Protein AF-E9JBJ6-F1 (afdb_monomer_lite)

Secondary structure (DSSP, 8-state):
--SSHHHHHHHHHHHHHHHHHH---------TTIIIIIGGG--HHHHHHHHSS-HHHHHHHHHHHHHHH--TT--SSPPPPHHHHHHHHHHHHHS-HHHHHHHHSHHHHHHHH-HHHHSGGG--EEPPTTS--BTTEEPPPP-SS---HHHHHHHHHHHHHHHHHHHHHHHHHHHTGGGG----S-GGGHHHHHHHHHHHHHHHHHTT---HHHHHHHPPP-------------S-TTHHHHHHHHHHHHHHHH-

Radius of gyration: 23.84 Å; chains: 1; bounding box: 53×55×77 Å

Sequence (255 aa):
NDESDDNDLENIVLIENINRIRGKRQIPPRITGFVENVIPRYNNQQFRRHFRMKPEIFENLENRLGPLLFNPEALGRPAIPIRTQLLATIWLLSTPDSFRIFRNSDICKRINRNPPAFFPNGEYIIGDKAYPVLTWCIPPFRDNGRLTEEQKRFNKILSQKRQTIERAFALLKGRFRRLKFLDMSRLDLIPFFILAACVLHNICLQSNDDVEDFIGEGREPEEQGNHDREIEDNDEWQEFADGEIKRNYLCLVVS

Structure (mmCIF, N/CA/C/O backbone):
data_AF-E9JBJ6-F1
#
_entry.id   AF-E9JBJ6-F1
#
loop_
_atom_site.group_PDB
_atom_site.id
_atom_site.type_symbol
_atom_site.label_atom_id
_atom_site.label_alt_id
_atom_site.label_comp_id
_atom_site.label_asym_id
_atom_site.label_entity_id
_atom_site.label_seq_id
_atom_site.pdbx_PDB_ins_code
_atom_site.Cartn_x
_atom_site.Cartn_y
_atom_site.Cartn_z
_atom_site.occupancy
_atom_site.B_iso_or_equiv
_atom_site.auth_seq_id
_atom_site.auth_comp_id
_atom_site.auth_asym_id
_atom_site.auth_atom_id
_atom_site.pdbx_PDB_model_num
ATOM 1 N N . ASN A 1 1 ? -4.791 -8.812 -55.758 1.00 46.47 1 ASN A N 1
ATOM 2 C CA . ASN A 1 1 ? -4.310 -7.59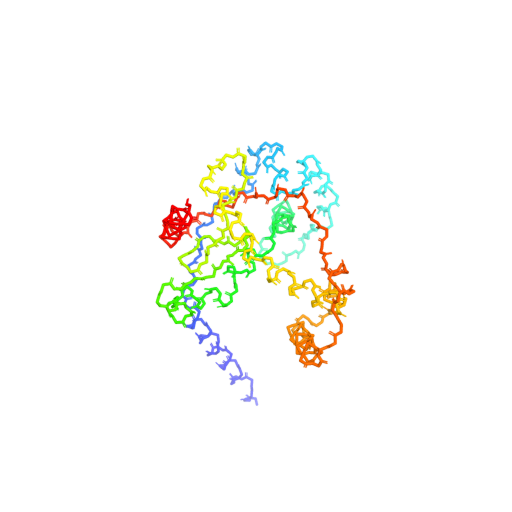3 -55.080 1.00 46.47 1 ASN A CA 1
ATOM 3 C C . ASN A 1 1 ? -5.463 -6.949 -54.320 1.00 46.47 1 ASN A C 1
ATOM 5 O O . ASN A 1 1 ? -5.690 -5.771 -54.515 1.00 46.47 1 ASN A O 1
ATOM 9 N N . ASP A 1 2 ? -6.168 -7.692 -53.459 1.00 49.44 2 ASP A N 1
ATOM 10 C CA . ASP A 1 2 ? -7.352 -7.158 -52.752 1.00 49.44 2 ASP A CA 1
ATOM 11 C C . ASP A 1 2 ? -7.381 -7.507 -51.249 1.00 49.44 2 ASP A C 1
ATOM 13 O O . ASP A 1 2 ? -8.359 -7.225 -50.580 1.00 49.44 2 ASP A O 1
ATOM 17 N N . GLU A 1 3 ? -6.318 -8.096 -50.682 1.00 46.28 3 GLU A N 1
ATOM 18 C CA . GLU A 1 3 ? -6.273 -8.454 -49.246 1.00 46.28 3 GLU A CA 1
ATOM 19 C C . GLU A 1 3 ? -5.455 -7.473 -48.381 1.00 46.28 3 GLU A C 1
ATOM 21 O O . GLU A 1 3 ? -5.415 -7.628 -47.162 1.00 46.28 3 GLU A O 1
ATOM 26 N N . SER A 1 4 ? -4.781 -6.471 -48.969 1.00 51.16 4 SER A N 1
ATOM 27 C CA . SER A 1 4 ? -3.966 -5.526 -48.183 1.00 51.16 4 SER A CA 1
ATOM 28 C C . SER A 1 4 ? -4.724 -4.275 -47.735 1.00 51.16 4 SER A C 1
ATOM 30 O O . SER A 1 4 ? -4.391 -3.736 -46.687 1.00 51.16 4 SER A O 1
ATOM 32 N N . ASP A 1 5 ? -5.748 -3.840 -48.476 1.00 51.47 5 ASP A N 1
ATOM 33 C CA . ASP A 1 5 ? -6.492 -2.606 -48.170 1.00 51.47 5 ASP A CA 1
ATOM 34 C C . ASP A 1 5 ? -7.521 -2.785 -47.036 1.00 51.47 5 ASP A C 1
ATOM 36 O O . ASP A 1 5 ? -7.745 -1.860 -46.253 1.00 51.47 5 ASP A O 1
ATOM 40 N N . ASP A 1 6 ? -8.098 -3.981 -46.875 1.00 53.09 6 ASP A N 1
ATOM 41 C CA . ASP A 1 6 ? -9.081 -4.255 -45.811 1.00 53.09 6 ASP A CA 1
ATOM 42 C C . ASP A 1 6 ? -8.448 -4.250 -44.408 1.00 53.09 6 ASP A C 1
ATOM 44 O O . ASP A 1 6 ? -9.064 -3.820 -43.429 1.00 53.09 6 ASP A O 1
ATOM 48 N N . ASN A 1 7 ? -7.179 -4.655 -44.309 1.00 55.34 7 ASN A N 1
ATOM 49 C CA . ASN A 1 7 ? -6.455 -4.722 -43.041 1.00 55.34 7 ASN A CA 1
ATOM 50 C C . ASN A 1 7 ? -6.087 -3.318 -42.519 1.00 55.34 7 ASN A C 1
ATOM 52 O O . ASN A 1 7 ? -6.074 -3.065 -41.312 1.00 55.34 7 ASN A O 1
ATOM 56 N N . ASP A 1 8 ? -5.835 -2.366 -43.420 1.00 55.66 8 ASP A N 1
ATOM 57 C CA . ASP A 1 8 ? -5.560 -0.975 -43.051 1.00 55.66 8 ASP A CA 1
ATOM 58 C C . ASP A 1 8 ? -6.829 -0.265 -42.560 1.00 55.66 8 ASP A C 1
ATOM 60 O O . ASP A 1 8 ? -6.785 0.513 -41.600 1.00 55.66 8 ASP A O 1
ATOM 64 N N . LEU A 1 9 ? -7.984 -0.593 -43.146 1.00 53.78 9 LEU A N 1
ATOM 65 C CA . LEU A 1 9 ? -9.268 -0.028 -42.745 1.00 53.78 9 LEU A CA 1
ATOM 66 C C . LEU A 1 9 ? -9.724 -0.546 -41.371 1.00 53.78 9 LEU A C 1
ATOM 68 O O . LEU A 1 9 ? -10.164 0.248 -40.532 1.00 53.78 9 LEU A O 1
ATOM 72 N N . GLU A 1 10 ? -9.547 -1.841 -41.088 1.00 57.38 10 GLU A N 1
ATOM 73 C CA . GLU A 1 10 ? -9.806 -2.409 -39.757 1.00 57.38 10 GLU A CA 1
ATOM 74 C C . GLU A 1 10 ? -8.904 -1.792 -38.681 1.00 57.38 10 GLU A C 1
ATOM 76 O O . GLU A 1 10 ? -9.379 -1.457 -37.591 1.00 57.38 10 GLU A O 1
ATOM 81 N N . ASN A 1 11 ? -7.625 -1.557 -38.989 1.00 52.59 11 ASN A N 1
ATOM 82 C CA . ASN A 1 11 ? -6.695 -0.920 -38.057 1.00 52.59 11 ASN A CA 1
ATOM 83 C C . ASN A 1 11 ? -7.064 0.544 -37.765 1.00 52.59 11 ASN A C 1
ATOM 85 O O . ASN A 1 11 ? -6.991 0.978 -36.611 1.00 52.59 11 ASN A O 1
ATOM 89 N N . ILE A 1 12 ? -7.517 1.304 -38.768 1.00 61.50 12 ILE A N 1
ATOM 90 C CA . ILE A 1 12 ? -7.985 2.688 -38.587 1.00 61.50 12 ILE A CA 1
ATOM 91 C C . ILE A 1 12 ? -9.233 2.726 -37.696 1.00 61.50 12 ILE A C 1
ATOM 93 O O . ILE A 1 12 ? -9.290 3.515 -36.746 1.00 61.50 12 ILE A O 1
ATOM 97 N N . VAL A 1 13 ? -10.198 1.835 -37.937 1.00 65.50 13 VAL A N 1
ATOM 98 C CA . VAL A 1 13 ? -11.427 1.733 -37.133 1.00 65.50 13 VAL A CA 1
ATOM 99 C C . VAL A 1 13 ? -11.114 1.297 -35.698 1.00 65.50 13 VAL A C 1
ATOM 101 O O . VAL A 1 13 ? -11.688 1.830 -34.743 1.00 65.50 13 VAL A O 1
ATOM 104 N N . LEU A 1 14 ? -10.157 0.384 -35.507 1.00 58.97 14 LEU A N 1
ATOM 105 C CA . LEU A 1 14 ? -9.693 -0.026 -34.182 1.00 58.97 14 LEU A CA 1
ATOM 106 C C . LEU A 1 14 ? -9.044 1.148 -33.429 1.00 58.97 14 LEU A C 1
ATOM 108 O O . LEU A 1 14 ? -9.333 1.359 -32.250 1.00 58.97 14 LEU A O 1
ATOM 112 N N . ILE A 1 15 ? -8.221 1.957 -34.105 1.00 55.09 15 ILE A N 1
ATOM 113 C CA . ILE A 1 15 ? -7.574 3.145 -33.529 1.00 55.09 15 ILE A CA 1
ATOM 114 C C . ILE A 1 15 ? -8.606 4.224 -33.171 1.00 55.09 15 ILE A C 1
ATOM 116 O O . ILE A 1 15 ? -8.535 4.802 -32.081 1.00 55.09 15 ILE A O 1
ATOM 120 N N . GLU A 1 16 ? -9.596 4.480 -34.030 1.00 58.75 16 GLU A N 1
ATOM 121 C CA . GLU A 1 16 ? -10.689 5.412 -33.727 1.00 58.75 16 GLU A CA 1
ATOM 122 C C . GLU A 1 16 ? -11.538 4.942 -32.541 1.00 58.75 16 GLU A C 1
ATOM 124 O O . GLU A 1 16 ? -11.874 5.747 -31.666 1.00 58.75 16 GLU A O 1
ATOM 129 N N . ASN A 1 17 ? -11.821 3.642 -32.444 1.00 56.91 17 ASN A N 1
ATOM 130 C CA . ASN A 1 17 ? -12.559 3.067 -31.321 1.00 56.91 17 ASN A CA 1
ATOM 131 C C . ASN A 1 17 ? -11.750 3.116 -30.015 1.00 56.91 17 ASN A C 1
ATOM 133 O O . ASN A 1 17 ? -12.290 3.489 -28.971 1.00 56.91 17 ASN A O 1
ATOM 137 N N . ILE A 1 18 ? -10.438 2.858 -30.062 1.00 50.31 18 ILE A N 1
ATOM 138 C CA . ILE A 1 18 ? -9.533 3.025 -28.912 1.00 50.31 18 ILE A CA 1
ATOM 139 C C . ILE A 1 18 ? -9.501 4.491 -28.450 1.00 50.31 18 ILE A C 1
ATOM 141 O O . ILE A 1 18 ? -9.502 4.760 -27.244 1.00 50.31 18 ILE A O 1
ATOM 145 N N . ASN A 1 19 ? -9.514 5.447 -29.382 1.00 46.44 19 ASN A N 1
ATOM 146 C CA . ASN A 1 19 ? -9.520 6.878 -29.071 1.00 46.44 19 ASN A CA 1
ATOM 147 C C . ASN A 1 19 ? -10.877 7.364 -28.531 1.00 46.44 19 ASN A C 1
ATOM 149 O O . ASN A 1 19 ? -10.899 8.193 -27.619 1.00 46.44 19 ASN A O 1
ATOM 153 N N . ARG A 1 20 ? -12.000 6.815 -29.016 1.00 53.28 20 ARG A N 1
ATOM 154 C CA . ARG A 1 20 ? -13.348 7.085 -28.478 1.00 53.28 20 ARG A CA 1
ATOM 155 C C . ARG A 1 20 ? -13.533 6.535 -27.061 1.00 53.28 20 ARG A C 1
ATOM 157 O O . ARG A 1 20 ? -14.093 7.234 -26.222 1.00 53.28 20 ARG A O 1
ATOM 164 N N . ILE A 1 21 ? -13.018 5.338 -26.765 1.00 53.31 21 ILE A N 1
ATOM 165 C CA . ILE A 1 21 ? -13.123 4.705 -25.434 1.00 53.31 21 ILE A CA 1
ATOM 166 C C . ILE A 1 21 ? -12.246 5.416 -24.390 1.00 53.31 21 ILE A C 1
ATOM 168 O O . ILE A 1 21 ? -12.606 5.492 -23.216 1.00 53.31 21 ILE A O 1
ATOM 172 N N . ARG A 1 22 ? -11.085 5.948 -24.793 1.00 45.34 22 ARG A N 1
ATOM 173 C CA . ARG A 1 22 ? -10.127 6.572 -23.864 1.00 45.34 22 ARG A CA 1
ATOM 174 C C . ARG A 1 22 ? -10.497 7.993 -23.430 1.00 45.34 22 ARG A C 1
ATOM 176 O O . ARG A 1 22 ? -9.926 8.465 -22.447 1.00 45.34 22 ARG A O 1
ATOM 183 N N . GLY A 1 23 ? -11.436 8.653 -24.116 1.00 43.88 23 GLY A N 1
ATOM 184 C CA . GLY A 1 23 ? -11.737 10.071 -23.908 1.00 43.88 23 GLY A CA 1
ATOM 185 C C . GLY A 1 23 ? -10.534 10.975 -24.225 1.00 43.88 23 GLY A C 1
ATOM 186 O O . GLY A 1 23 ? -9.396 10.520 -24.366 1.00 43.88 23 GLY A O 1
ATOM 187 N N . LYS A 1 24 ? -10.753 12.291 -24.351 1.00 40.88 24 LYS A N 1
ATOM 188 C CA . LYS A 1 24 ? -9.634 13.242 -24.460 1.00 40.88 24 LYS A CA 1
ATOM 189 C C . LYS A 1 24 ? -8.801 13.140 -23.179 1.00 40.88 24 LYS A C 1
ATOM 191 O O . LYS A 1 24 ? -9.269 13.547 -22.120 1.00 40.88 24 LYS A O 1
ATOM 196 N N . ARG A 1 25 ? -7.578 12.601 -23.273 1.00 37.19 25 ARG A N 1
ATOM 197 C CA . ARG A 1 25 ? -6.582 12.654 -22.191 1.00 37.19 25 ARG A CA 1
ATOM 198 C C . ARG A 1 25 ? -6.427 14.115 -21.768 1.00 37.19 25 ARG A C 1
ATOM 200 O O . ARG A 1 25 ? -5.807 14.890 -22.492 1.00 37.19 25 ARG A O 1
ATOM 207 N N . GLN A 1 26 ? -6.973 14.486 -20.613 1.00 40.06 26 GLN A N 1
ATOM 208 C CA . GLN A 1 26 ? -6.548 15.711 -19.954 1.00 40.06 26 GLN A CA 1
ATOM 209 C C . GLN A 1 26 ? -5.106 15.477 -19.517 1.00 40.06 26 GLN A C 1
ATOM 211 O O . GLN A 1 26 ? -4.817 14.564 -18.746 1.00 40.06 26 GLN A O 1
ATOM 216 N N . ILE A 1 27 ? -4.182 16.213 -20.129 1.00 39.97 27 ILE A N 1
ATOM 217 C CA . ILE A 1 27 ? -2.775 16.175 -19.751 1.00 39.97 27 ILE A CA 1
ATOM 218 C C . ILE A 1 27 ? -2.719 16.891 -18.399 1.00 39.97 27 ILE A C 1
ATOM 220 O O . ILE A 1 27 ? -3.059 18.074 -18.368 1.00 39.97 27 ILE A O 1
ATOM 224 N N . PRO A 1 28 ? -2.336 16.212 -17.301 1.00 38.50 28 PRO A N 1
ATOM 225 C CA . PRO A 1 28 ? -2.172 16.878 -16.015 1.00 38.50 28 PRO A CA 1
ATOM 226 C C . PRO A 1 28 ? -1.227 18.067 -16.206 1.00 38.50 28 PRO A C 1
ATOM 228 O O . PRO A 1 28 ? -0.225 17.904 -16.923 1.00 38.50 28 PRO A O 1
ATOM 231 N N . PRO A 1 29 ? -1.516 19.248 -15.639 1.00 39.75 29 PRO A N 1
ATOM 232 C CA . PRO A 1 29 ? -0.645 20.398 -15.800 1.00 39.75 29 PRO A CA 1
ATOM 233 C C . PRO A 1 29 ? 0.717 20.042 -15.197 1.00 39.75 29 PRO A C 1
ATOM 235 O O . PRO A 1 29 ? 0.890 19.809 -14.004 1.00 39.75 29 PRO A O 1
ATOM 238 N N . ARG A 1 30 ? 1.714 19.902 -16.068 1.00 44.88 30 ARG A N 1
ATOM 239 C CA . ARG A 1 30 ? 3.084 19.622 -15.647 1.00 44.88 30 ARG A CA 1
ATOM 240 C C . ARG A 1 30 ? 3.673 20.921 -15.124 1.00 44.88 30 ARG A C 1
ATOM 242 O O . ARG A 1 30 ? 3.595 21.930 -15.819 1.00 44.88 30 ARG A O 1
ATOM 249 N N . ILE A 1 31 ? 4.329 20.880 -13.966 1.00 54.00 31 ILE A N 1
ATOM 250 C CA . ILE A 1 31 ? 5.225 21.964 -13.551 1.00 54.00 31 ILE A CA 1
ATOM 251 C C . ILE A 1 31 ? 6.309 22.074 -14.626 1.00 54.00 31 ILE A C 1
ATOM 253 O O . ILE A 1 31 ? 7.215 21.241 -14.722 1.00 54.00 31 ILE A O 1
ATOM 257 N N . THR A 1 32 ? 6.174 23.071 -15.495 1.00 54.00 32 THR A N 1
ATOM 258 C CA . THR A 1 32 ? 7.129 23.328 -16.566 1.00 54.00 32 THR A CA 1
ATOM 259 C C . THR A 1 32 ? 8.444 23.774 -15.945 1.00 54.00 32 THR A C 1
ATOM 261 O O . THR A 1 32 ? 8.476 24.727 -15.167 1.00 54.00 32 THR A O 1
ATOM 264 N N . GLY A 1 33 ? 9.531 23.085 -16.280 1.00 66.62 33 GLY A N 1
ATOM 265 C CA . GLY A 1 33 ? 10.851 23.417 -15.761 1.00 66.62 33 GLY A CA 1
ATOM 266 C C . GLY A 1 33 ? 11.148 22.860 -14.362 1.00 66.62 33 GLY A C 1
ATOM 267 O O . GLY A 1 33 ? 11.924 23.464 -13.630 1.00 66.62 33 GLY A O 1
ATOM 268 N N . PHE A 1 34 ? 10.501 21.773 -13.920 1.00 71.56 34 PHE A N 1
ATOM 269 C CA . PHE A 1 34 ? 10.744 21.206 -12.583 1.00 71.56 34 PHE A CA 1
ATOM 270 C C . PHE A 1 34 ? 12.225 20.843 -12.355 1.00 71.56 34 PHE A C 1
ATOM 272 O O . PHE A 1 34 ? 12.790 21.155 -11.306 1.00 71.56 34 PHE A O 1
ATOM 279 N N . VAL A 1 35 ? 12.878 20.232 -13.348 1.00 76.69 35 VAL A N 1
ATOM 280 C CA . VAL A 1 35 ? 14.292 19.836 -13.241 1.00 76.69 35 VAL A CA 1
ATOM 281 C C . VAL A 1 35 ? 15.217 21.047 -13.262 1.00 76.69 35 VAL A C 1
ATOM 283 O O . VAL A 1 35 ? 16.235 21.064 -12.579 1.00 76.69 35 VAL A O 1
ATOM 286 N N . GLU A 1 36 ? 14.840 22.067 -14.016 1.00 78.69 36 GLU A N 1
ATOM 287 C CA . GLU A 1 36 ? 15.643 23.247 -14.299 1.00 78.69 36 GLU A CA 1
ATOM 288 C C . GLU A 1 36 ? 15.490 24.324 -13.214 1.00 78.69 36 GLU A C 1
ATOM 290 O O . GLU A 1 36 ? 16.435 25.053 -12.929 1.00 78.69 36 GLU A O 1
ATOM 295 N N . ASN A 1 37 ? 14.320 24.406 -12.572 1.00 71.88 37 ASN A N 1
ATOM 296 C CA . ASN A 1 37 ? 13.962 25.510 -11.678 1.00 71.88 37 ASN A CA 1
ATOM 297 C C . ASN A 1 37 ? 13.712 25.080 -10.227 1.00 71.88 37 ASN A C 1
ATOM 299 O O . ASN A 1 37 ? 13.906 25.891 -9.320 1.00 71.88 37 ASN A O 1
ATOM 303 N N . VAL A 1 38 ? 13.261 23.842 -9.990 1.00 72.00 38 VAL A N 1
ATOM 304 C CA . VAL A 1 38 ? 12.855 23.373 -8.651 1.00 72.00 38 VAL A CA 1
ATOM 305 C C . VAL A 1 38 ? 13.956 22.541 -8.003 1.00 72.00 38 VAL A C 1
ATOM 307 O O . VAL A 1 38 ? 14.406 22.877 -6.910 1.00 72.00 38 VAL A O 1
ATOM 310 N N . ILE A 1 39 ? 14.447 21.506 -8.690 1.00 79.06 39 ILE A N 1
ATOM 311 C CA . ILE A 1 39 ? 15.492 20.612 -8.158 1.00 79.06 39 ILE A CA 1
ATOM 312 C C . ILE A 1 39 ? 16.772 21.365 -7.744 1.00 79.06 39 ILE A C 1
ATOM 314 O O . ILE A 1 39 ? 17.287 21.068 -6.666 1.00 79.06 39 ILE A O 1
ATOM 318 N N . PRO A 1 40 ? 17.277 22.371 -8.492 1.00 83.62 40 PRO A N 1
ATOM 319 C CA . PRO A 1 40 ? 18.479 23.107 -8.094 1.00 83.62 40 PRO A CA 1
ATOM 320 C C . PRO A 1 40 ? 18.306 23.931 -6.813 1.00 83.62 40 PRO A C 1
ATOM 322 O O . PRO A 1 40 ? 19.292 24.340 -6.208 1.00 83.62 40 PRO A O 1
ATOM 325 N N . ARG A 1 41 ? 17.061 24.185 -6.389 1.00 75.06 41 ARG A N 1
ATOM 326 C CA . ARG A 1 41 ? 16.742 24.905 -5.148 1.00 75.06 41 ARG A CA 1
ATOM 327 C C . ARG A 1 41 ? 16.622 23.978 -3.938 1.00 75.06 41 ARG A C 1
ATOM 329 O O . ARG A 1 41 ? 16.445 24.468 -2.824 1.00 75.06 41 ARG A O 1
ATOM 336 N N . TYR A 1 42 ? 16.697 22.659 -4.128 1.00 76.38 42 TYR A N 1
ATOM 337 C CA . TYR A 1 42 ? 16.675 21.713 -3.020 1.00 76.38 42 TYR A CA 1
ATOM 338 C C . TYR A 1 42 ? 17.945 21.820 -2.185 1.00 76.38 42 TYR A C 1
ATOM 340 O O . TYR A 1 42 ? 19.060 21.772 -2.697 1.00 76.38 42 TYR A O 1
ATOM 348 N N . ASN A 1 43 ? 17.777 21.869 -0.867 1.00 75.06 43 ASN A N 1
ATOM 349 C CA . ASN A 1 43 ? 18.887 21.634 0.044 1.00 75.06 43 ASN A CA 1
ATOM 350 C C . ASN A 1 43 ? 19.272 20.139 0.068 1.00 75.06 43 ASN A C 1
ATOM 352 O O . ASN A 1 43 ? 18.514 19.266 -0.364 1.00 75.06 43 ASN A O 1
ATOM 356 N N . ASN A 1 44 ? 20.440 19.817 0.631 1.00 69.94 44 ASN A N 1
ATOM 357 C CA . ASN A 1 44 ? 20.954 18.441 0.682 1.00 69.94 44 ASN A CA 1
ATOM 358 C C . ASN A 1 44 ? 19.986 17.442 1.335 1.00 69.94 44 ASN A C 1
ATOM 360 O O . ASN A 1 44 ? 19.924 16.280 0.928 1.00 69.94 44 ASN A O 1
ATOM 364 N N . GLN A 1 45 ? 19.214 17.876 2.334 1.00 60.94 45 GLN A N 1
ATOM 365 C CA . GLN A 1 45 ? 18.221 17.030 2.989 1.00 60.94 45 GLN A CA 1
ATOM 366 C C . GLN A 1 45 ? 17.013 16.779 2.079 1.00 60.94 45 GLN A C 1
ATOM 368 O O . GLN A 1 45 ? 16.570 15.637 1.968 1.00 60.94 45 GLN A O 1
ATOM 373 N N . GLN A 1 46 ? 16.506 17.808 1.398 1.00 63.66 46 GLN A N 1
ATOM 374 C CA . GLN A 1 46 ? 15.418 17.710 0.423 1.00 63.66 46 GLN A CA 1
ATOM 375 C C . GLN A 1 46 ? 15.818 16.839 -0.771 1.00 63.66 46 GLN A C 1
ATOM 377 O O . GLN A 1 46 ? 15.067 15.941 -1.149 1.00 63.66 46 GLN A O 1
ATOM 382 N N . PHE A 1 47 ? 17.020 17.024 -1.315 1.00 75.06 47 PHE A N 1
ATOM 383 C CA . PHE A 1 47 ? 17.516 16.208 -2.421 1.00 75.06 47 PHE A CA 1
ATOM 384 C C . PHE A 1 47 ? 17.662 14.740 -2.000 1.00 75.06 47 PHE A C 1
ATOM 386 O O . PHE A 1 47 ? 17.099 13.846 -2.631 1.00 75.06 47 PHE A O 1
ATOM 393 N N . ARG A 1 48 ? 18.308 14.475 -0.856 1.00 72.12 48 ARG A N 1
ATOM 394 C CA . ARG A 1 48 ? 18.443 13.111 -0.320 1.00 72.12 48 ARG A CA 1
ATOM 395 C C . ARG A 1 48 ? 17.094 12.475 -0.003 1.00 72.12 48 ARG A C 1
ATOM 397 O O . ARG A 1 48 ? 16.921 11.272 -0.203 1.00 72.12 48 ARG A O 1
ATOM 404 N N . ARG A 1 49 ? 16.118 13.266 0.449 1.00 60.84 49 ARG A N 1
ATOM 405 C CA . ARG A 1 49 ? 14.753 12.789 0.663 1.00 60.84 49 ARG A CA 1
ATOM 406 C C . ARG A 1 49 ? 14.126 12.274 -0.612 1.00 60.84 49 ARG A C 1
ATOM 408 O O . ARG A 1 49 ? 13.479 11.254 -0.484 1.00 60.84 49 ARG A O 1
ATOM 415 N N . HIS A 1 50 ? 14.345 12.884 -1.778 1.00 61.94 50 HIS A N 1
ATOM 416 C CA . HIS A 1 50 ? 13.725 12.504 -3.058 1.00 61.94 50 HIS A CA 1
ATOM 417 C C . HIS A 1 50 ? 14.538 11.488 -3.875 1.00 61.94 50 HIS A C 1
ATOM 419 O O . HIS A 1 50 ? 13.960 10.574 -4.465 1.00 61.94 50 HIS A O 1
ATOM 425 N N . PHE A 1 51 ? 15.866 11.578 -3.843 1.00 78.31 51 PHE A N 1
ATOM 426 C CA . PHE A 1 51 ? 16.763 10.804 -4.712 1.00 78.31 51 PHE A CA 1
ATOM 427 C C . PHE A 1 51 ? 17.650 9.802 -3.952 1.00 78.31 51 PHE A C 1
ATOM 429 O O . PHE A 1 51 ? 18.477 9.130 -4.554 1.00 78.31 51 PHE A O 1
ATOM 436 N N . ARG A 1 52 ? 17.509 9.716 -2.617 1.00 76.75 52 ARG A N 1
ATOM 437 C CA . ARG A 1 52 ? 18.227 8.794 -1.700 1.00 76.75 52 ARG A CA 1
ATOM 438 C C . ARG A 1 52 ? 19.752 8.916 -1.681 1.00 76.75 52 ARG A C 1
ATOM 440 O O . ARG A 1 52 ? 20.415 8.195 -0.943 1.00 76.75 52 ARG A O 1
ATOM 447 N N . MET A 1 53 ? 20.303 9.898 -2.379 1.00 81.25 53 MET A N 1
ATOM 448 C CA . MET A 1 53 ? 21.726 10.222 -2.408 1.00 81.25 53 MET A CA 1
ATOM 449 C C . MET A 1 53 ? 21.933 11.725 -2.225 1.00 81.25 53 MET A C 1
ATOM 451 O O . MET A 1 53 ? 20.975 12.494 -2.288 1.00 81.25 53 MET A O 1
ATOM 455 N N . LYS A 1 54 ? 23.164 12.156 -1.948 1.00 84.12 54 LYS A N 1
ATOM 456 C CA . LYS A 1 54 ? 23.478 13.590 -1.936 1.00 84.12 54 LYS A CA 1
ATOM 457 C C . LYS A 1 54 ? 23.626 14.112 -3.376 1.00 84.12 54 LYS A C 1
ATOM 459 O O . LYS A 1 54 ? 23.972 13.304 -4.242 1.00 84.12 54 LYS A O 1
ATOM 464 N N . PRO A 1 55 ? 23.423 15.417 -3.636 1.00 82.19 55 PRO A N 1
ATOM 465 C CA . PRO A 1 55 ? 23.622 15.990 -4.965 1.00 82.19 55 PRO A CA 1
ATOM 466 C C . PRO A 1 55 ? 24.987 15.642 -5.562 1.00 82.19 55 PRO A C 1
ATOM 468 O O . PRO A 1 55 ? 25.054 15.239 -6.713 1.00 82.19 55 PRO A O 1
ATOM 471 N N . GLU A 1 56 ? 26.061 15.654 -4.765 1.00 88.31 56 GLU A N 1
ATOM 472 C CA . GLU A 1 56 ? 27.412 15.364 -5.267 1.00 88.31 56 GLU A CA 1
ATOM 473 C C . GLU A 1 56 ? 27.548 13.917 -5.774 1.00 88.31 56 GLU A C 1
ATOM 475 O O . GLU A 1 56 ? 28.286 13.636 -6.715 1.00 88.31 56 GLU A O 1
ATOM 480 N N . ILE A 1 57 ? 26.807 12.981 -5.171 1.00 86.38 57 ILE A N 1
ATOM 481 C CA . ILE A 1 57 ? 26.761 11.585 -5.623 1.00 86.38 57 ILE A CA 1
ATOM 482 C C . ILE A 1 57 ? 25.973 11.467 -6.927 1.00 86.38 57 ILE A C 1
ATOM 484 O O . ILE A 1 57 ? 26.366 10.695 -7.799 1.00 86.38 57 ILE A O 1
ATOM 488 N N . PHE A 1 58 ? 24.899 12.246 -7.073 1.00 89.69 58 PHE A N 1
ATOM 489 C CA . PHE A 1 58 ? 24.148 12.317 -8.320 1.00 89.69 58 PHE A CA 1
ATOM 490 C C . PHE A 1 58 ? 25.009 12.881 -9.461 1.00 89.69 58 PHE A C 1
ATOM 492 O O . PHE A 1 58 ? 25.059 12.263 -10.518 1.00 89.69 58 PHE A O 1
ATOM 499 N N . GLU A 1 59 ? 25.756 13.969 -9.240 1.00 91.00 59 GLU A N 1
ATOM 500 C CA . GLU A 1 59 ? 26.662 14.528 -10.261 1.00 91.00 59 GLU A CA 1
ATOM 501 C C . GLU A 1 59 ? 27.731 13.509 -10.689 1.00 91.00 59 GLU A C 1
ATOM 503 O O . GLU A 1 59 ? 28.004 13.324 -11.874 1.00 91.00 59 GLU A O 1
ATOM 508 N N . ASN A 1 60 ? 28.310 12.779 -9.730 1.00 86.94 60 ASN A N 1
ATOM 509 C CA . ASN A 1 60 ? 29.268 11.712 -10.028 1.00 86.94 60 ASN A CA 1
ATOM 510 C C . ASN A 1 60 ? 28.642 10.575 -10.849 1.00 86.94 60 ASN A C 1
ATOM 512 O O . ASN A 1 60 ? 29.294 10.010 -11.728 1.00 86.94 60 ASN A O 1
ATOM 516 N N . LEU A 1 61 ? 27.388 10.220 -10.561 1.00 83.62 61 LEU A N 1
ATOM 517 C CA . LEU A 1 61 ? 26.642 9.218 -11.314 1.00 83.62 61 LEU A CA 1
ATOM 518 C C . LEU A 1 61 ? 26.350 9.704 -12.740 1.00 83.62 61 LEU A C 1
ATOM 520 O O . LEU A 1 61 ? 26.566 8.954 -13.692 1.00 83.62 61 LEU A O 1
ATOM 524 N N . GLU A 1 62 ? 25.910 10.953 -12.891 1.00 89.12 62 GLU A N 1
ATOM 525 C CA . GLU A 1 62 ? 25.639 11.578 -14.185 1.00 89.12 62 GLU A CA 1
ATOM 526 C C . GLU A 1 62 ? 26.894 11.628 -15.058 1.00 89.12 62 GLU A C 1
ATOM 528 O O . GLU A 1 62 ? 26.845 11.199 -16.208 1.00 89.12 62 GLU A O 1
ATOM 533 N N . ASN A 1 63 ? 28.042 12.020 -14.504 1.00 89.88 63 ASN A N 1
ATOM 534 C CA . ASN A 1 63 ? 29.310 12.044 -15.239 1.00 89.88 63 ASN A CA 1
ATOM 535 C C . ASN A 1 63 ? 29.738 10.658 -15.749 1.00 89.88 63 ASN A C 1
ATOM 537 O O . ASN A 1 63 ? 30.371 10.547 -16.798 1.00 89.88 63 ASN A O 1
ATOM 541 N N . ARG A 1 64 ? 29.392 9.587 -15.023 1.00 85.94 64 ARG A N 1
ATOM 542 C CA . ARG A 1 64 ? 29.728 8.207 -15.413 1.00 85.94 64 ARG A CA 1
ATOM 543 C C . ARG A 1 64 ? 28.752 7.621 -16.427 1.00 85.94 64 ARG A C 1
ATOM 545 O O . ARG A 1 64 ? 29.175 6.876 -17.305 1.00 85.94 64 ARG A O 1
ATOM 552 N N . LEU A 1 65 ? 27.459 7.907 -16.283 1.00 81.62 65 LEU A N 1
ATOM 553 C CA . LEU A 1 65 ? 26.406 7.318 -17.116 1.00 81.62 65 LEU A CA 1
ATOM 554 C C . LEU A 1 65 ? 26.070 8.164 -18.346 1.00 81.62 65 LEU A C 1
ATOM 556 O O . LEU A 1 65 ? 25.626 7.617 -19.350 1.00 81.62 65 LEU A O 1
ATOM 560 N N . GLY A 1 66 ? 26.300 9.474 -18.303 1.00 84.31 66 GLY A N 1
ATOM 561 C CA . GLY A 1 66 ? 25.948 10.390 -19.383 1.00 84.31 66 GLY A CA 1
ATOM 562 C C . GLY A 1 66 ? 26.554 10.031 -20.738 1.00 84.31 66 GLY A C 1
ATOM 563 O O . GLY A 1 66 ? 25.793 9.955 -21.702 1.00 84.31 66 GLY A O 1
ATOM 564 N N . PRO A 1 67 ? 27.856 9.701 -20.833 1.00 87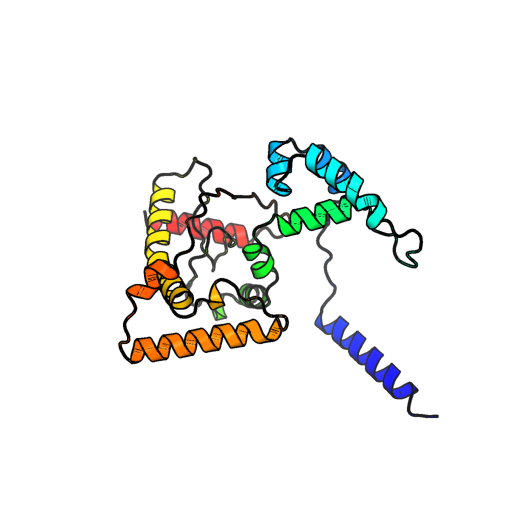.44 67 PRO A N 1
ATOM 565 C CA . PRO A 1 67 ? 28.456 9.263 -22.093 1.00 87.44 67 PRO A CA 1
ATOM 566 C C . PRO A 1 67 ? 27.865 7.959 -22.646 1.00 87.44 67 PRO A C 1
ATOM 568 O O . PRO A 1 67 ? 27.887 7.748 -23.851 1.00 87.44 67 PRO A O 1
ATOM 571 N N . LEU A 1 68 ? 27.334 7.088 -21.779 1.00 81.19 68 LEU A N 1
ATOM 572 C CA . LEU A 1 68 ? 26.745 5.799 -22.168 1.00 81.19 68 LEU A CA 1
ATOM 573 C C . LEU A 1 68 ? 25.292 5.932 -22.633 1.00 81.19 68 LEU A C 1
ATOM 575 O O . LEU A 1 68 ? 24.807 5.109 -23.403 1.00 81.19 68 LEU A O 1
ATOM 579 N N . LEU A 1 69 ? 24.586 6.941 -22.125 1.00 78.31 69 LEU A N 1
ATOM 580 C CA . LEU A 1 69 ? 23.172 7.187 -22.410 1.00 78.31 69 LEU A CA 1
ATOM 581 C C . LEU A 1 69 ? 22.967 8.216 -23.528 1.00 78.31 69 LEU A C 1
ATOM 583 O O . LEU A 1 69 ? 21.858 8.359 -24.046 1.00 78.31 69 LEU A O 1
ATOM 587 N N . PHE A 1 70 ? 24.020 8.945 -23.897 1.00 80.56 70 PHE A N 1
ATOM 588 C CA . PHE A 1 70 ? 23.985 9.888 -25.000 1.00 80.56 70 PHE A CA 1
ATOM 589 C C . PHE A 1 70 ? 23.913 9.142 -26.335 1.00 80.56 70 PHE A C 1
ATOM 591 O O . PHE A 1 70 ? 24.860 8.471 -26.736 1.00 80.56 70 PHE A O 1
ATOM 598 N N . ASN A 1 71 ? 22.787 9.285 -27.035 1.00 74.75 71 ASN A N 1
ATOM 599 C CA . ASN A 1 71 ? 22.606 8.750 -28.379 1.00 74.75 71 ASN A CA 1
ATOM 600 C C . ASN A 1 71 ? 22.458 9.905 -29.390 1.00 74.75 71 ASN A C 1
ATOM 602 O O . ASN A 1 71 ? 21.359 10.454 -29.519 1.00 74.75 71 ASN A O 1
ATOM 606 N N . PRO A 1 72 ? 23.538 10.291 -30.096 1.00 67.25 72 PRO A N 1
ATOM 607 C CA . PRO A 1 72 ? 23.506 11.374 -31.080 1.00 67.25 72 PRO A CA 1
ATOM 608 C C . PRO A 1 72 ? 22.739 11.016 -32.360 1.00 67.25 72 PRO A C 1
ATOM 610 O O . PRO A 1 72 ? 22.349 11.916 -33.096 1.00 67.25 72 PRO A O 1
ATOM 613 N N . GLU A 1 73 ? 22.492 9.729 -32.619 1.00 68.62 73 GLU A N 1
ATOM 614 C CA . GLU A 1 73 ? 21.807 9.240 -33.823 1.00 68.62 73 GLU A CA 1
ATOM 615 C C . GLU A 1 73 ? 20.297 9.035 -33.617 1.00 68.62 73 GLU A C 1
ATOM 617 O O . GLU A 1 73 ? 19.620 8.432 -34.450 1.00 68.62 73 GLU A O 1
ATOM 622 N N . ALA A 1 74 ? 19.739 9.519 -32.503 1.00 64.25 74 ALA A N 1
ATOM 623 C CA . ALA A 1 74 ? 18.318 9.388 -32.208 1.00 64.25 74 ALA A CA 1
ATOM 624 C C . ALA A 1 74 ? 17.457 10.150 -33.239 1.00 64.25 74 ALA A C 1
ATOM 626 O O . ALA A 1 74 ? 17.202 11.347 -33.116 1.00 64.25 74 ALA A O 1
ATOM 627 N N . LEU A 1 75 ? 16.980 9.434 -34.258 1.00 60.03 75 LEU A N 1
ATOM 628 C CA . LEU A 1 75 ? 15.996 9.919 -35.222 1.00 60.03 75 LEU A CA 1
ATOM 629 C C . LEU A 1 75 ? 14.612 9.979 -34.559 1.00 60.03 75 LEU A C 1
ATOM 631 O O . LEU A 1 75 ? 14.083 8.965 -34.103 1.00 60.03 75 LEU A O 1
ATOM 635 N N . GLY A 1 76 ? 14.006 11.169 -34.511 1.00 66.12 76 GLY A N 1
ATOM 636 C CA . GLY A 1 76 ? 12.645 11.365 -34.003 1.00 66.12 76 GLY A CA 1
ATOM 637 C C . GLY A 1 76 ? 12.530 12.479 -32.965 1.00 66.12 76 GLY A C 1
ATOM 638 O O . GLY A 1 76 ? 13.100 13.556 -33.126 1.00 66.12 76 GLY A O 1
ATOM 639 N N . ARG A 1 77 ? 11.724 12.257 -31.915 1.00 54.31 77 ARG A N 1
ATOM 640 C CA . ARG A 1 77 ? 11.526 13.252 -30.846 1.00 54.31 77 ARG A CA 1
ATOM 641 C C . ARG A 1 77 ? 12.868 13.59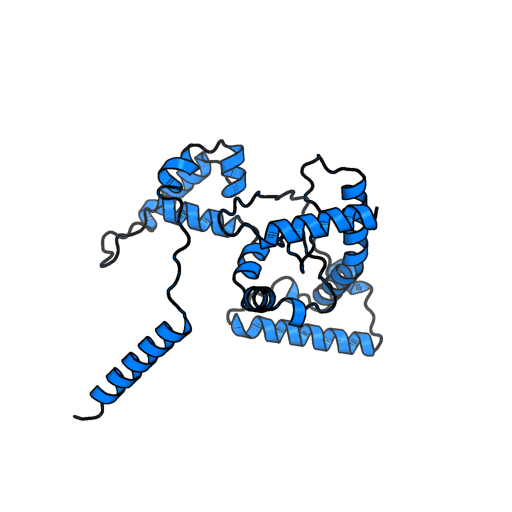1 -30.186 1.00 54.31 77 ARG A C 1
ATOM 643 O O . ARG A 1 77 ? 13.638 12.667 -29.933 1.00 54.31 77 ARG A O 1
ATOM 650 N N . PRO A 1 78 ? 13.117 14.870 -29.846 1.00 63.69 78 PRO A N 1
ATOM 651 C CA . PRO A 1 78 ? 14.352 15.266 -29.183 1.00 63.69 78 PRO A CA 1
ATOM 652 C C . PRO A 1 78 ? 14.545 14.434 -27.915 1.00 63.69 78 PRO A C 1
ATOM 654 O O . PRO A 1 78 ? 13.621 14.299 -27.104 1.00 63.69 78 PRO A O 1
ATOM 657 N N . ALA A 1 79 ? 15.732 13.846 -27.775 1.00 68.00 79 ALA A N 1
ATOM 658 C CA . ALA A 1 79 ? 16.071 13.038 -26.618 1.00 68.00 79 ALA A CA 1
ATOM 659 C C . ALA A 1 79 ? 15.943 13.890 -25.347 1.00 68.00 79 ALA A C 1
ATOM 661 O O . ALA A 1 79 ? 16.444 15.013 -25.274 1.00 68.00 79 ALA A O 1
ATOM 662 N N . ILE A 1 80 ? 15.244 13.356 -24.342 1.00 79.00 80 ILE A N 1
ATOM 663 C CA . ILE A 1 80 ? 15.119 13.999 -23.030 1.00 79.00 80 ILE A CA 1
ATOM 664 C C . ILE A 1 80 ? 16.539 14.208 -22.472 1.00 79.00 80 ILE A C 1
ATOM 666 O O . ILE A 1 80 ? 17.338 13.275 -22.566 1.00 79.00 80 ILE A O 1
ATOM 670 N N . PRO A 1 81 ? 16.876 15.366 -21.872 1.00 85.50 81 PRO A N 1
ATOM 671 C CA . PRO A 1 81 ? 18.199 15.575 -21.287 1.00 85.50 81 PRO A CA 1
ATOM 672 C C . PRO A 1 81 ? 18.581 14.445 -20.323 1.00 85.50 81 PRO A C 1
ATOM 674 O O . PRO A 1 81 ? 17.751 14.019 -19.517 1.00 85.50 81 PRO A O 1
ATOM 677 N N . ILE A 1 82 ? 19.829 13.968 -20.388 1.00 84.94 82 ILE A N 1
ATOM 678 C CA . ILE A 1 82 ? 20.330 12.852 -19.562 1.00 84.94 82 ILE A CA 1
ATOM 679 C C . ILE A 1 82 ? 20.041 13.087 -18.080 1.00 84.94 82 ILE A C 1
ATOM 681 O O . ILE A 1 82 ? 19.508 12.201 -17.412 1.00 84.94 82 ILE A O 1
ATOM 685 N N . ARG A 1 83 ? 20.298 14.305 -17.592 1.00 88.12 83 ARG A N 1
ATOM 686 C CA . ARG A 1 83 ? 19.978 14.719 -16.227 1.00 88.12 83 ARG A CA 1
ATOM 687 C C . ARG A 1 83 ? 18.535 14.413 -15.846 1.00 88.12 83 ARG A C 1
ATOM 689 O O . ARG A 1 83 ? 18.273 13.811 -14.809 1.00 88.12 83 ARG A O 1
ATOM 696 N N . THR A 1 84 ? 17.596 14.784 -16.711 1.00 84.56 84 THR A N 1
ATOM 697 C CA . THR A 1 84 ? 16.161 14.553 -16.522 1.00 84.56 84 THR A CA 1
ATOM 698 C C . THR A 1 84 ? 15.826 13.064 -16.551 1.00 84.56 84 THR A C 1
ATOM 700 O O . THR A 1 84 ? 15.029 12.616 -15.729 1.00 84.56 84 THR A O 1
ATOM 703 N N . GLN A 1 85 ? 16.453 12.278 -17.433 1.00 81.75 85 GLN A N 1
ATOM 704 C CA . GLN A 1 85 ? 16.268 10.821 -17.466 1.00 81.75 85 GLN A CA 1
ATOM 705 C C . GLN A 1 85 ? 16.742 10.160 -16.164 1.00 81.75 85 GLN A C 1
ATOM 707 O O . GLN A 1 85 ? 16.017 9.358 -15.571 1.00 81.75 85 GLN A O 1
ATOM 712 N N . LEU A 1 86 ? 17.936 10.526 -15.691 1.00 83.19 86 LEU A N 1
ATOM 713 C CA . LEU A 1 86 ? 18.525 9.994 -14.465 1.00 83.19 86 LEU A CA 1
ATOM 714 C C . LEU A 1 86 ? 17.728 10.420 -13.231 1.00 83.19 86 LEU A C 1
ATOM 716 O O . LEU A 1 86 ? 17.381 9.568 -12.417 1.00 83.19 86 LEU A O 1
ATOM 720 N N . LEU A 1 87 ? 17.369 11.701 -13.105 1.00 82.75 87 LEU A N 1
ATOM 721 C CA . LEU A 1 87 ? 16.555 12.193 -11.988 1.00 82.75 87 LEU A CA 1
ATOM 722 C C . LEU A 1 87 ? 15.181 11.525 -11.963 1.00 82.75 87 LEU A C 1
ATOM 724 O O . LEU A 1 87 ? 14.744 11.105 -10.895 1.00 82.75 87 LEU A O 1
ATOM 728 N N . ALA A 1 88 ? 14.520 11.367 -13.113 1.00 73.81 88 ALA A N 1
ATOM 729 C CA . ALA A 1 88 ? 13.231 10.684 -13.188 1.00 73.81 88 ALA A CA 1
ATOM 730 C C . ALA A 1 88 ? 13.342 9.203 -12.792 1.00 73.81 88 ALA A C 1
ATOM 732 O O . ALA A 1 88 ? 12.521 8.713 -12.017 1.00 73.81 88 ALA A O 1
ATOM 733 N N . THR A 1 89 ? 14.377 8.510 -13.273 1.00 75.69 89 THR A N 1
ATOM 734 C CA . THR A 1 89 ? 14.626 7.094 -12.964 1.00 75.69 89 THR A CA 1
ATOM 735 C C . THR A 1 89 ? 14.943 6.899 -11.487 1.00 75.69 89 THR A C 1
ATOM 737 O O . THR A 1 89 ? 14.339 6.064 -10.823 1.00 75.69 89 THR A O 1
ATOM 740 N N . ILE A 1 90 ? 15.851 7.699 -10.932 1.00 76.00 90 ILE A N 1
ATOM 741 C CA . ILE A 1 90 ? 16.230 7.612 -9.521 1.00 76.00 90 ILE A CA 1
ATOM 742 C C . ILE A 1 90 ? 15.047 7.980 -8.639 1.00 76.00 90 ILE A C 1
ATOM 744 O O . ILE A 1 90 ? 14.816 7.311 -7.639 1.00 76.00 90 ILE A O 1
ATOM 748 N N . TRP A 1 91 ? 14.282 9.012 -8.993 1.00 72.31 91 TRP A N 1
ATOM 749 C CA . TRP A 1 91 ? 13.092 9.388 -8.241 1.00 72.31 91 TRP A CA 1
ATOM 750 C C . TRP A 1 91 ? 12.055 8.267 -8.223 1.00 72.31 91 TRP A C 1
ATOM 752 O O . TRP A 1 91 ? 11.550 7.963 -7.144 1.00 72.31 91 TRP A O 1
ATOM 762 N N . LEU A 1 92 ? 11.824 7.613 -9.369 1.00 64.88 92 LEU A N 1
ATOM 763 C CA . LEU A 1 92 ? 10.978 6.424 -9.479 1.00 64.88 92 LEU A CA 1
ATOM 764 C C . LEU A 1 92 ? 11.470 5.312 -8.544 1.00 64.88 92 LEU A C 1
ATOM 766 O O . LEU A 1 92 ? 10.719 4.882 -7.678 1.00 64.88 92 LEU A O 1
ATOM 770 N N . LEU A 1 93 ? 12.749 4.933 -8.645 1.00 62.50 93 LEU A N 1
ATOM 771 C CA . LEU A 1 93 ? 13.371 3.895 -7.807 1.00 62.50 93 LEU A CA 1
ATOM 772 C C . LEU A 1 93 ? 13.383 4.235 -6.311 1.00 62.50 93 LEU A C 1
ATOM 774 O O . LEU A 1 93 ? 13.565 3.375 -5.456 1.00 62.50 93 LEU A O 1
ATOM 778 N N . SER A 1 94 ? 13.261 5.516 -5.990 1.00 67.44 94 SER A N 1
ATOM 779 C CA . SER A 1 94 ? 13.397 6.023 -4.637 1.00 67.44 94 SER A CA 1
ATOM 780 C C . SER A 1 94 ? 12.056 6.217 -3.918 1.00 67.44 94 SER A C 1
ATOM 782 O O . SER A 1 94 ? 12.035 6.344 -2.683 1.00 67.44 94 SER A O 1
ATOM 784 N N . THR A 1 95 ? 10.950 6.323 -4.664 1.00 56.97 95 THR A N 1
ATOM 785 C CA . THR A 1 95 ? 9.596 6.441 -4.110 1.00 56.97 95 THR A CA 1
ATOM 786 C C . THR A 1 95 ? 9.052 5.070 -3.717 1.00 56.97 95 THR A C 1
ATOM 788 O O . THR A 1 95 ? 9.151 4.157 -4.523 1.00 56.97 95 THR A O 1
ATOM 791 N N . PRO A 1 96 ? 8.442 4.910 -2.525 1.00 54.69 96 PRO A N 1
ATOM 792 C CA . PRO A 1 96 ? 7.779 3.659 -2.168 1.00 54.69 96 PRO A CA 1
ATOM 793 C C . PRO A 1 96 ? 6.669 3.353 -3.181 1.00 54.69 96 PRO A C 1
ATOM 795 O O . PRO A 1 96 ? 5.694 4.102 -3.298 1.00 54.69 96 PRO A O 1
ATOM 798 N N . ASP A 1 97 ? 6.844 2.271 -3.933 1.00 56.19 97 ASP A N 1
ATOM 799 C CA . ASP A 1 97 ? 6.055 1.945 -5.122 1.00 56.19 97 ASP A CA 1
ATOM 800 C C . ASP A 1 97 ? 4.559 1.712 -4.839 1.00 56.19 97 ASP A C 1
ATOM 802 O O . ASP A 1 97 ? 3.720 1.928 -5.715 1.00 56.19 97 ASP A O 1
ATOM 806 N N . SER A 1 98 ? 4.181 1.360 -3.606 1.00 58.25 98 SER A N 1
ATOM 807 C CA . SER A 1 98 ? 2.806 0.979 -3.251 1.00 58.25 98 SER A CA 1
ATOM 808 C C . SER A 1 98 ? 1.764 2.065 -3.547 1.00 58.25 98 SER A C 1
ATOM 810 O O . SER A 1 98 ? 0.689 1.753 -4.055 1.00 58.25 98 SER A O 1
ATOM 812 N N . PHE A 1 99 ? 2.079 3.345 -3.306 1.00 62.00 99 PHE A N 1
ATOM 813 C CA . PHE A 1 99 ? 1.143 4.451 -3.561 1.00 62.00 99 PHE A CA 1
ATOM 814 C C . PHE A 1 99 ? 0.884 4.654 -5.056 1.00 62.00 99 PHE A C 1
ATOM 816 O O . PHE A 1 99 ? -0.262 4.745 -5.500 1.00 62.00 99 PHE A O 1
ATOM 823 N N . ARG A 1 100 ? 1.962 4.725 -5.849 1.00 64.81 100 ARG A N 1
ATOM 824 C CA . ARG A 1 100 ? 1.878 4.961 -7.297 1.00 64.81 100 ARG A CA 1
ATOM 825 C C . ARG A 1 100 ? 1.258 3.768 -8.003 1.00 64.81 100 ARG A C 1
ATOM 827 O O . ARG A 1 100 ? 0.436 3.970 -8.896 1.00 64.81 100 ARG A O 1
ATOM 834 N N . ILE A 1 101 ? 1.611 2.549 -7.598 1.00 69.44 101 ILE A N 1
ATOM 835 C CA . ILE A 1 101 ? 0.994 1.327 -8.119 1.00 69.44 101 ILE A CA 1
ATOM 836 C C . ILE A 1 101 ? -0.505 1.347 -7.820 1.00 69.44 101 ILE A C 1
ATOM 838 O O . ILE A 1 101 ? -1.308 1.173 -8.735 1.00 69.44 101 ILE A O 1
ATOM 842 N N . PHE A 1 102 ? -0.899 1.637 -6.576 1.00 74.56 102 PHE A N 1
ATOM 843 C CA . PHE A 1 102 ? -2.307 1.680 -6.201 1.00 74.56 102 PHE A CA 1
ATOM 844 C C . PHE A 1 102 ? -3.085 2.764 -6.954 1.00 74.56 102 PHE A C 1
ATOM 846 O O . PHE A 1 102 ? -4.099 2.451 -7.572 1.00 74.56 102 PHE A O 1
ATOM 853 N N . ARG A 1 103 ? -2.600 4.012 -6.991 1.00 73.50 103 ARG A N 1
ATOM 854 C CA . ARG A 1 103 ? -3.264 5.127 -7.698 1.00 73.50 103 ARG A CA 1
ATOM 855 C C . ARG A 1 103 ? -3.456 4.843 -9.190 1.00 73.50 103 ARG A C 1
ATOM 857 O O . ARG A 1 103 ? -4.477 5.206 -9.764 1.00 73.50 103 ARG A O 1
ATOM 864 N N . ASN A 1 104 ? -2.493 4.172 -9.818 1.00 72.88 104 ASN A N 1
ATOM 865 C CA . ASN A 1 104 ? -2.568 3.840 -11.241 1.00 72.88 104 ASN A CA 1
ATOM 866 C C . ASN A 1 104 ? -3.345 2.549 -11.535 1.00 72.88 104 ASN A C 1
ATOM 868 O O . ASN A 1 104 ? -3.675 2.302 -12.701 1.00 72.88 104 ASN A O 1
ATOM 872 N N . SER A 1 105 ? -3.654 1.753 -10.508 1.00 79.44 105 SER A N 1
ATOM 873 C CA . SER A 1 105 ? -4.369 0.487 -10.645 1.00 79.44 105 SER A CA 1
ATOM 874 C C . SER A 1 105 ? -5.811 0.680 -11.117 1.00 79.44 105 SER A C 1
ATOM 876 O O . SER A 1 105 ? -6.484 1.665 -10.798 1.00 79.44 105 SER A O 1
ATOM 878 N N . ASP A 1 106 ? -6.320 -0.307 -11.851 1.00 83.94 106 ASP A N 1
ATOM 879 C CA . ASP A 1 106 ? -7.711 -0.291 -12.305 1.00 83.94 106 ASP A CA 1
ATOM 880 C C . ASP A 1 106 ? -8.699 -0.441 -11.148 1.00 83.94 106 ASP A C 1
ATOM 882 O O . ASP A 1 106 ? -9.807 0.085 -11.224 1.00 83.94 106 ASP A O 1
ATOM 886 N N . ILE A 1 107 ? -8.299 -1.097 -10.052 1.00 83.19 107 ILE A N 1
ATOM 887 C CA . ILE A 1 107 ? -9.141 -1.213 -8.860 1.00 83.19 107 ILE A CA 1
ATOM 888 C C . ILE A 1 107 ? -9.369 0.153 -8.205 1.00 83.19 107 ILE A C 1
ATOM 890 O O . ILE A 1 107 ? -10.516 0.490 -7.929 1.00 83.19 107 ILE A O 1
ATOM 894 N N . CYS A 1 108 ? -8.333 0.986 -8.062 1.00 83.00 108 CYS A N 1
ATOM 895 C CA . CYS A 1 108 ? -8.475 2.336 -7.509 1.00 83.00 108 CYS A CA 1
ATOM 896 C C . CYS A 1 108 ? -9.386 3.207 -8.386 1.00 83.00 108 CYS A C 1
ATOM 898 O O . CYS A 1 108 ? -10.338 3.810 -7.896 1.00 83.00 108 CYS A O 1
ATOM 900 N N . LYS A 1 109 ? -9.193 3.172 -9.713 1.00 84.50 109 LYS A N 1
ATOM 901 C CA . LYS A 1 109 ? -10.071 3.882 -10.661 1.00 84.50 109 LYS A CA 1
ATOM 902 C C . LYS A 1 109 ? -11.525 3.410 -10.583 1.00 84.50 109 LYS A C 1
ATOM 904 O O . LYS A 1 109 ? -12.436 4.222 -10.712 1.00 84.50 109 LYS A O 1
ATOM 909 N N . ARG A 1 110 ? -11.762 2.103 -10.423 1.00 86.56 110 ARG A N 1
ATOM 910 C CA . ARG A 1 110 ? -13.114 1.531 -10.308 1.00 86.56 110 ARG A CA 1
ATOM 911 C C . ARG A 1 110 ? -13.790 1.931 -9.004 1.00 86.56 110 ARG A C 1
ATOM 913 O O . ARG A 1 110 ? -14.962 2.289 -9.048 1.00 86.56 110 ARG A O 1
ATOM 920 N N . ILE A 1 111 ? -13.059 1.892 -7.892 1.00 87.62 111 ILE A N 1
ATOM 921 C CA . ILE A 1 111 ? -13.575 2.313 -6.592 1.00 87.62 111 ILE A CA 1
ATOM 922 C C . ILE A 1 111 ? -13.914 3.804 -6.634 1.00 87.62 111 ILE A C 1
ATOM 924 O O . ILE A 1 111 ? -15.051 4.139 -6.348 1.00 87.62 111 ILE A O 1
ATOM 928 N N . ASN A 1 112 ? -13.018 4.679 -7.101 1.00 83.06 112 ASN A N 1
ATOM 929 C CA . ASN A 1 112 ? -13.288 6.127 -7.159 1.00 83.06 112 ASN A CA 1
ATOM 930 C C . ASN A 1 112 ? -14.490 6.498 -8.039 1.00 83.06 112 ASN A C 1
ATOM 932 O O . ASN A 1 112 ? -15.172 7.482 -7.780 1.00 83.06 112 ASN A O 1
ATOM 936 N N . ARG A 1 113 ? -14.794 5.708 -9.076 1.00 86.12 113 ARG A N 1
ATOM 937 C CA . ARG A 1 113 ? -15.986 5.940 -9.910 1.00 86.12 113 ARG A CA 1
ATOM 938 C C . ARG A 1 113 ? -17.294 5.626 -9.190 1.00 86.12 113 ARG A C 1
ATOM 940 O O . ARG A 1 113 ? -18.312 6.222 -9.524 1.00 86.12 113 ARG A O 1
ATOM 947 N N . ASN A 1 114 ? -17.294 4.655 -8.279 1.00 86.19 114 ASN A N 1
ATOM 948 C CA . ASN A 1 114 ? -18.484 4.263 -7.530 1.00 86.19 114 ASN A CA 1
ATOM 949 C C . ASN A 1 114 ? -18.104 3.645 -6.172 1.00 86.19 114 ASN A C 1
ATOM 951 O O . ASN A 1 114 ? -18.224 2.425 -6.006 1.00 86.19 114 ASN A O 1
ATOM 955 N N . PRO A 1 115 ? -17.656 4.457 -5.193 1.00 84.62 115 PRO A N 1
ATOM 956 C CA . PRO A 1 115 ? -17.257 3.934 -3.891 1.00 84.62 115 PRO A CA 1
ATOM 957 C C . PRO A 1 115 ? -18.370 3.139 -3.190 1.00 84.62 115 PRO A C 1
ATOM 959 O O . PRO A 1 115 ? -18.067 2.051 -2.698 1.00 84.62 115 PRO A O 1
ATOM 962 N N . PRO A 1 116 ? -19.655 3.565 -3.211 1.00 87.75 116 PRO A N 1
ATOM 963 C CA . PRO A 1 116 ? -20.741 2.820 -2.570 1.00 87.75 116 PRO A CA 1
ATOM 964 C C . PRO A 1 116 ? -20.958 1.394 -3.093 1.00 87.75 116 PRO A C 1
ATOM 966 O O . PRO A 1 116 ? -21.510 0.571 -2.369 1.00 87.75 116 PRO A O 1
ATOM 969 N N . ALA A 1 117 ? -20.531 1.072 -4.321 1.00 90.88 117 ALA A N 1
ATOM 970 C CA . ALA A 1 117 ? -20.619 -0.296 -4.842 1.00 90.88 117 ALA A CA 1
ATOM 971 C C . ALA A 1 117 ? -19.593 -1.255 -4.220 1.00 90.88 117 ALA A C 1
ATOM 973 O O . ALA A 1 117 ? -19.802 -2.466 -4.246 1.00 90.88 117 ALA A O 1
ATOM 974 N N . PHE A 1 118 ? -18.488 -0.729 -3.688 1.00 90.19 118 PHE A N 1
ATOM 975 C CA . PHE A 1 118 ? -17.446 -1.511 -3.016 1.00 90.19 118 PHE A CA 1
ATOM 976 C C . PHE A 1 118 ? -17.524 -1.384 -1.495 1.00 90.19 118 PHE A C 1
ATOM 978 O O . PHE A 1 118 ? -17.201 -2.332 -0.787 1.00 90.19 118 PHE A O 1
ATOM 985 N N . PHE A 1 119 ? -17.955 -0.218 -1.016 1.00 91.12 119 PHE A N 1
ATOM 986 C CA . PHE A 1 119 ? -18.037 0.145 0.392 1.00 91.12 119 PHE A CA 1
ATOM 987 C C . PHE A 1 119 ? -19.417 0.749 0.690 1.00 91.12 119 PHE A C 1
ATOM 989 O O . PHE A 1 119 ? -19.559 1.972 0.817 1.00 91.12 119 PHE A O 1
ATOM 996 N N . PRO A 1 120 ? -20.469 -0.088 0.728 1.00 88.44 120 PRO A N 1
ATOM 997 C CA . PRO A 1 120 ? -21.821 0.365 1.025 1.00 88.44 120 PRO A CA 1
ATOM 998 C C . PRO A 1 120 ? -21.931 0.883 2.466 1.00 88.44 120 PRO A C 1
ATOM 1000 O O . PRO A 1 120 ? -21.099 0.599 3.320 1.00 88.44 120 PRO A O 1
ATOM 1003 N N . ASN A 1 121 ? -22.981 1.653 2.762 1.00 87.88 121 ASN A N 1
ATOM 1004 C CA . ASN A 1 121 ? -23.328 2.072 4.132 1.00 87.88 121 ASN A CA 1
ATOM 1005 C C . ASN A 1 121 ? -22.222 2.828 4.898 1.00 87.88 121 ASN A C 1
ATOM 1007 O O . ASN A 1 121 ? -22.177 2.803 6.126 1.00 87.88 121 ASN A O 1
ATOM 1011 N N . GLY A 1 122 ? -21.329 3.518 4.184 1.00 81.50 122 GLY A N 1
ATOM 1012 C CA . GLY A 1 122 ? -20.237 4.273 4.800 1.00 81.50 122 GLY A CA 1
ATOM 1013 C C . GLY A 1 122 ? -19.060 3.414 5.270 1.00 81.50 122 GLY A C 1
ATOM 1014 O O . GLY A 1 122 ? -18.177 3.944 5.956 1.00 81.50 122 GLY A O 1
ATOM 1015 N N . GLU A 1 123 ? -19.018 2.135 4.879 1.00 88.62 123 GLU A N 1
ATOM 1016 C CA . GLU A 1 123 ? -17.873 1.245 5.073 1.00 88.62 123 GLU A CA 1
ATOM 1017 C C . GLU A 1 123 ? -16.583 1.838 4.486 1.00 88.62 123 GLU A C 1
ATOM 1019 O O . GLU A 1 123 ? -16.579 2.774 3.681 1.00 88.62 123 GLU A O 1
ATOM 1024 N N . TYR A 1 124 ? -15.451 1.335 4.962 1.00 90.00 124 TYR A N 1
ATOM 1025 C CA . TYR A 1 124 ? -14.130 1.752 4.518 1.00 90.00 124 TYR A CA 1
ATOM 1026 C C . TYR A 1 124 ? -13.097 0.703 4.916 1.00 90.00 124 TYR A C 1
ATOM 1028 O O . TYR A 1 124 ? -13.299 -0.075 5.849 1.00 90.00 124 TYR A O 1
ATOM 1036 N N . ILE A 1 125 ? -11.959 0.720 4.232 1.00 89.56 125 ILE A N 1
ATOM 1037 C CA . ILE A 1 125 ? -10.801 -0.096 4.592 1.00 89.56 125 ILE A CA 1
ATOM 1038 C C . ILE A 1 125 ? -9.811 0.701 5.431 1.00 89.56 125 ILE A C 1
ATOM 1040 O O . ILE A 1 125 ? -9.662 1.915 5.280 1.00 89.56 125 ILE A O 1
ATOM 1044 N N . ILE A 1 126 ? -9.088 -0.010 6.293 1.00 88.19 126 ILE A N 1
ATOM 1045 C CA . ILE A 1 126 ? -7.921 0.529 6.987 1.00 88.19 126 ILE A CA 1
ATOM 1046 C C . ILE A 1 126 ? -6.712 0.354 6.066 1.00 88.19 126 ILE A C 1
ATOM 1048 O O . ILE A 1 126 ? -6.361 -0.769 5.702 1.00 88.19 126 ILE A O 1
ATOM 1052 N N . GLY A 1 127 ? -6.103 1.470 5.674 1.00 85.75 127 GLY A N 1
ATOM 1053 C CA . GLY A 1 127 ? -4.942 1.499 4.787 1.00 85.75 127 GLY A CA 1
ATOM 1054 C C . GLY A 1 127 ? -3.610 1.411 5.533 1.00 85.75 127 GLY A C 1
ATOM 1055 O O . GLY A 1 127 ? -3.522 1.643 6.742 1.00 85.75 127 GLY A O 1
ATOM 1056 N N . ASP A 1 128 ? -2.541 1.122 4.792 1.00 80.81 128 ASP A N 1
ATOM 1057 C CA . ASP A 1 128 ? -1.175 1.360 5.270 1.00 80.81 128 ASP A CA 1
ATOM 1058 C C . ASP A 1 128 ? -0.786 2.845 5.157 1.00 80.81 128 ASP A C 1
ATOM 1060 O O . ASP A 1 128 ? -1.381 3.579 4.377 1.00 80.81 128 ASP A O 1
ATOM 1064 N N . LYS A 1 129 ? 0.251 3.291 5.875 1.00 77.88 129 LYS A N 1
ATOM 1065 C CA . LYS A 1 129 ? 0.849 4.639 5.800 1.00 77.88 129 LYS A CA 1
ATOM 1066 C C . LYS A 1 129 ? 1.177 5.077 4.367 1.00 77.88 129 LYS A C 1
ATOM 1068 O O . LYS A 1 129 ? 1.214 6.273 4.072 1.00 77.88 129 LYS A O 1
ATOM 1073 N N . ALA A 1 130 ? 1.428 4.105 3.489 1.00 74.44 130 ALA A N 1
ATOM 1074 C CA . ALA A 1 130 ? 1.709 4.311 2.075 1.00 74.44 130 ALA A CA 1
ATOM 1075 C C . ALA A 1 130 ? 0.459 4.596 1.217 1.00 74.44 130 ALA A C 1
ATOM 1077 O O . ALA A 1 130 ? 0.614 4.995 0.069 1.00 74.44 130 ALA A O 1
ATOM 1078 N N . TYR A 1 131 ? -0.759 4.392 1.726 1.00 79.31 131 TYR A N 1
ATOM 1079 C CA . TYR A 1 131 ? -1.999 4.646 0.988 1.00 79.31 131 TYR A CA 1
ATOM 1080 C C . TYR A 1 131 ? -2.478 6.099 1.154 1.00 79.31 131 TYR A C 1
ATOM 1082 O O . TYR A 1 131 ? -2.177 6.734 2.168 1.00 79.31 131 TYR A O 1
ATOM 1090 N N . PRO A 1 132 ? -3.214 6.645 0.164 1.00 79.94 132 PRO A N 1
ATOM 1091 C CA . PRO A 1 132 ? -3.881 7.939 0.301 1.00 79.94 132 PRO A CA 1
ATOM 1092 C C . PRO A 1 132 ? -4.943 7.918 1.404 1.00 79.94 132 PRO A C 1
ATOM 1094 O O . PRO A 1 132 ? -5.545 6.881 1.676 1.00 79.94 132 PRO A O 1
ATOM 1097 N N . VAL A 1 133 ? -5.227 9.090 1.971 1.00 84.56 133 VAL A N 1
ATOM 1098 C CA . VAL A 1 133 ? -6.401 9.296 2.826 1.00 84.56 133 VAL A CA 1
ATOM 1099 C C . VAL A 1 133 ? -7.601 9.579 1.926 1.00 84.56 133 VAL A C 1
ATOM 1101 O O . VAL A 1 133 ? -7.647 10.616 1.273 1.00 84.56 133 VAL A O 1
ATOM 1104 N N . LEU A 1 134 ? -8.554 8.651 1.878 1.00 86.25 134 LEU A N 1
ATOM 1105 C CA . LEU A 1 134 ? -9.778 8.741 1.077 1.00 86.25 134 LEU A CA 1
ATOM 1106 C C . LEU A 1 134 ? -10.991 8.421 1.951 1.00 86.25 134 LEU A C 1
ATOM 1108 O O . LEU A 1 134 ? -10.873 7.770 2.988 1.00 86.25 134 LEU A O 1
ATOM 1112 N N . THR A 1 135 ? -12.189 8.801 1.513 1.00 85.75 135 THR A N 1
ATOM 1113 C CA . THR A 1 135 ? -13.441 8.500 2.239 1.00 85.75 135 THR A CA 1
ATOM 1114 C C . THR A 1 135 ? -13.664 7.001 2.468 1.00 85.75 135 THR A C 1
ATOM 1116 O O . THR A 1 135 ? -14.328 6.603 3.427 1.00 85.75 135 THR A O 1
ATOM 1119 N N . TRP A 1 136 ? -13.079 6.156 1.625 1.00 87.81 136 TRP A N 1
ATOM 1120 C CA . TRP A 1 136 ? -13.167 4.702 1.690 1.00 87.81 136 TRP A CA 1
ATOM 1121 C C . TRP A 1 136 ? -11.838 4.018 2.061 1.00 87.81 136 TRP A C 1
ATOM 1123 O O . TRP A 1 136 ? -11.821 2.802 2.239 1.00 87.81 136 TRP A O 1
ATOM 1133 N N . CYS A 1 137 ? -10.738 4.764 2.232 1.00 88.50 137 CYS A N 1
ATOM 1134 C CA . CYS A 1 137 ? -9.431 4.241 2.647 1.00 88.50 137 CYS A CA 1
ATOM 1135 C C . CYS A 1 137 ? -8.818 5.125 3.738 1.00 88.50 137 CYS A C 1
ATOM 1137 O O . CYS A 1 137 ? -8.407 6.254 3.479 1.00 88.50 137 CYS A O 1
ATOM 1139 N N . ILE A 1 138 ? -8.747 4.605 4.965 1.00 90.25 138 ILE A N 1
ATOM 1140 C CA . ILE A 1 138 ? -8.311 5.357 6.145 1.00 90.25 138 ILE A CA 1
ATOM 1141 C C . ILE A 1 138 ? -6.963 4.810 6.638 1.00 90.25 138 ILE A C 1
ATOM 1143 O O . ILE A 1 138 ? -6.935 3.805 7.355 1.00 90.25 138 ILE A O 1
ATOM 1147 N N . PRO A 1 139 ? -5.831 5.425 6.253 1.00 88.25 139 PRO A N 1
ATOM 1148 C CA . PRO A 1 139 ? -4.519 5.071 6.777 1.00 88.25 139 PRO A CA 1
ATOM 1149 C C . PRO A 1 139 ? -4.242 5.770 8.125 1.00 88.25 139 PRO A C 1
ATOM 1151 O O . PRO A 1 139 ? -4.869 6.791 8.439 1.00 88.25 139 PRO A O 1
ATOM 1154 N N . PRO A 1 140 ? -3.286 5.266 8.930 1.00 90.50 140 PRO A N 1
ATOM 1155 C CA . PRO A 1 140 ? -2.862 5.927 10.166 1.00 90.50 140 PRO A CA 1
ATOM 1156 C C . PRO A 1 140 ? -2.260 7.318 9.904 1.00 90.50 140 PRO A C 1
ATOM 1158 O O . PRO A 1 140 ? -1.794 7.622 8.803 1.00 90.50 140 PRO A O 1
ATOM 1161 N N . PHE A 1 141 ? -2.231 8.163 10.936 1.00 86.88 141 PHE A N 1
ATOM 1162 C CA . PHE A 1 141 ? -1.505 9.431 10.899 1.00 86.88 141 PHE A CA 1
ATOM 1163 C C . PHE A 1 141 ? -0.000 9.177 10.762 1.00 86.88 141 PHE A C 1
ATOM 1165 O O . PHE A 1 141 ? 0.557 8.288 11.413 1.00 86.88 141 PHE A O 1
ATOM 1172 N N . ARG A 1 142 ? 0.662 9.968 9.916 1.00 82.81 142 ARG A N 1
ATOM 1173 C CA . ARG A 1 142 ? 2.115 9.911 9.719 1.00 82.81 142 ARG A CA 1
ATOM 1174 C C . ARG A 1 142 ? 2.836 10.497 10.926 1.00 82.81 142 ARG A C 1
ATOM 1176 O O . ARG A 1 142 ? 2.449 11.560 11.406 1.00 82.81 142 ARG A O 1
ATOM 1183 N N . ASP A 1 143 ? 3.871 9.813 11.406 1.00 77.50 143 ASP A N 1
ATOM 1184 C CA . ASP A 1 143 ? 4.588 10.232 12.610 1.00 77.50 143 ASP A CA 1
ATOM 1185 C C . ASP A 1 143 ? 5.813 11.074 12.247 1.00 77.50 143 ASP A C 1
ATOM 1187 O O . ASP A 1 143 ? 6.927 10.590 12.026 1.00 77.50 143 ASP A O 1
ATOM 1191 N N . ASN A 1 144 ? 5.578 12.378 12.193 1.00 75.75 144 ASN A N 1
ATOM 1192 C CA . ASN A 1 144 ? 6.597 13.405 12.022 1.00 75.75 144 ASN A CA 1
ATOM 1193 C C . ASN A 1 144 ? 7.093 13.972 13.370 1.00 75.75 144 ASN A C 1
ATOM 1195 O O . ASN A 1 144 ? 7.691 15.050 13.398 1.00 75.75 144 ASN A O 1
ATOM 1199 N N . GLY A 1 145 ? 6.837 13.273 14.484 1.00 75.12 145 GLY A N 1
ATOM 1200 C CA . GLY A 1 145 ? 7.204 13.694 15.837 1.00 75.12 145 GLY A CA 1
ATOM 1201 C C . GLY A 1 145 ? 6.244 14.704 16.472 1.00 75.12 145 GLY A C 1
ATOM 1202 O O . GLY A 1 145 ? 6.561 15.262 17.520 1.00 75.12 145 GLY A O 1
ATOM 1203 N N . ARG A 1 146 ? 5.087 14.973 15.848 1.00 82.31 146 ARG A N 1
ATOM 1204 C CA . ARG A 1 146 ? 4.102 15.973 16.306 1.00 82.31 146 ARG A CA 1
ATOM 1205 C C . ARG A 1 146 ? 2.677 15.424 16.439 1.00 82.31 146 ARG A C 1
ATOM 1207 O O . ARG A 1 146 ? 1.726 16.196 16.394 1.00 82.31 146 ARG A O 1
ATOM 1214 N N . LEU A 1 147 ? 2.521 14.108 16.588 1.00 85.31 147 LEU A N 1
ATOM 1215 C CA . LEU A 1 147 ? 1.204 13.497 16.782 1.00 85.31 147 LEU A CA 1
ATOM 1216 C C . LEU A 1 147 ? 0.592 13.898 18.128 1.00 85.31 147 LEU A C 1
ATOM 1218 O O . LEU A 1 147 ? 1.270 13.837 19.159 1.00 85.31 147 LEU A O 1
ATOM 1222 N N . THR A 1 148 ? -0.697 14.242 18.121 1.00 87.88 148 THR A N 1
ATOM 1223 C CA . THR A 1 148 ? -1.471 14.425 19.359 1.00 87.88 148 THR A CA 1
ATOM 1224 C C . THR A 1 148 ? -1.700 13.081 20.060 1.00 87.88 148 THR A C 1
ATOM 1226 O O . THR A 1 148 ? -1.519 12.016 19.462 1.00 87.88 148 THR A O 1
ATOM 1229 N N . GLU A 1 149 ? -2.101 13.096 21.332 1.00 89.75 149 GLU A N 1
ATOM 1230 C CA . GLU A 1 149 ? -2.381 11.856 22.072 1.00 89.75 149 GLU A CA 1
ATOM 1231 C C . GLU A 1 149 ? -3.555 11.072 21.463 1.00 89.75 149 GLU A C 1
ATOM 1233 O O . GLU A 1 149 ? -3.500 9.844 21.365 1.00 89.75 149 GLU A O 1
ATOM 1238 N N . GLU A 1 150 ? -4.567 11.772 20.949 1.00 87.94 150 GLU A N 1
ATOM 1239 C CA . GLU A 1 150 ? -5.696 11.195 20.212 1.00 87.94 150 GLU A CA 1
ATOM 1240 C C . GLU A 1 150 ? -5.210 10.477 18.948 1.00 87.94 150 GLU A C 1
ATOM 1242 O O . GLU A 1 150 ? -5.556 9.321 18.703 1.00 87.94 150 GLU A O 1
ATOM 1247 N N . GLN A 1 151 ? -4.328 11.117 18.174 1.00 88.25 151 GLN A N 1
ATOM 1248 C CA . GLN A 1 151 ? -3.757 10.526 16.961 1.00 88.25 151 GLN A CA 1
ATOM 1249 C C . GLN A 1 151 ? -2.869 9.317 17.273 1.00 88.25 151 GLN A C 1
ATOM 1251 O O . GLN A 1 151 ? -2.913 8.313 16.555 1.00 88.25 151 GLN A O 1
ATOM 1256 N N . LYS A 1 152 ? -2.088 9.367 18.362 1.00 90.00 152 LYS A N 1
ATOM 1257 C CA . LYS A 1 152 ? -1.298 8.219 18.838 1.00 90.00 152 LYS A CA 1
ATOM 1258 C C . LYS A 1 152 ? -2.199 7.053 19.224 1.00 90.00 152 LYS A C 1
ATOM 1260 O O . LYS A 1 152 ? -1.928 5.915 18.834 1.00 90.00 152 LYS A O 1
ATOM 1265 N N . ARG A 1 153 ? -3.287 7.315 19.954 1.00 90.88 153 ARG A N 1
ATOM 1266 C CA . ARG A 1 153 ? -4.266 6.289 20.331 1.00 90.88 153 ARG A CA 1
ATOM 1267 C C . ARG A 1 153 ? -4.964 5.706 19.106 1.00 90.88 153 ARG A C 1
ATOM 1269 O O . ARG A 1 153 ? -5.035 4.483 18.990 1.00 90.88 153 ARG A O 1
ATOM 1276 N N . PHE A 1 154 ? -5.407 6.544 18.173 1.00 90.50 154 PHE A N 1
ATOM 1277 C CA . PHE A 1 154 ? -5.983 6.107 16.903 1.00 90.50 154 PHE A CA 1
ATOM 1278 C C . PHE A 1 154 ? -5.021 5.184 16.143 1.00 90.50 154 PHE A C 1
ATOM 1280 O O . PHE A 1 154 ? -5.377 4.054 15.807 1.00 90.50 154 PHE A O 1
ATOM 1287 N N . ASN A 1 155 ? -3.766 5.606 15.960 1.00 91.75 155 ASN A N 1
ATOM 1288 C CA . ASN A 1 155 ? -2.732 4.799 15.311 1.00 91.75 155 ASN A CA 1
ATOM 1289 C C . ASN A 1 155 ? -2.494 3.462 16.024 1.00 91.75 155 ASN A C 1
ATOM 1291 O O . ASN A 1 155 ? -2.327 2.436 15.362 1.00 91.75 155 ASN A O 1
ATOM 1295 N N . LYS A 1 156 ? -2.518 3.449 17.363 1.00 90.50 156 LYS A N 1
ATOM 1296 C CA . LYS A 1 156 ? -2.398 2.224 18.164 1.00 90.50 156 LYS A CA 1
ATOM 1297 C C . LYS A 1 156 ? -3.555 1.260 17.896 1.00 90.50 156 LYS A C 1
ATOM 1299 O O . LYS A 1 156 ? -3.311 0.071 17.711 1.00 90.50 156 LYS A O 1
ATOM 1304 N N . ILE A 1 157 ? -4.791 1.753 17.829 1.00 89.62 157 ILE A N 1
ATOM 1305 C CA . ILE A 1 157 ? -5.970 0.930 17.524 1.00 89.62 157 ILE A CA 1
ATOM 1306 C C . ILE A 1 157 ? -5.880 0.365 16.102 1.00 89.62 157 ILE A C 1
ATOM 1308 O O . ILE A 1 157 ? -6.093 -0.832 15.905 1.00 89.62 157 ILE A O 1
ATOM 1312 N N . LEU A 1 158 ? -5.515 1.190 15.115 1.00 88.25 158 LEU A N 1
ATOM 1313 C CA . LEU A 1 158 ? -5.317 0.722 13.739 1.00 88.25 158 LEU A CA 1
ATOM 1314 C C . LEU A 1 158 ? -4.240 -0.365 13.670 1.00 88.25 158 LEU A C 1
ATOM 1316 O O . LEU A 1 158 ? -4.455 -1.397 13.038 1.00 88.25 158 LEU A O 1
ATOM 1320 N N . SER A 1 159 ? -3.107 -0.162 14.348 1.00 86.44 159 SER A N 1
ATOM 1321 C CA . SER A 1 159 ? -2.025 -1.149 14.409 1.00 86.44 159 SER A CA 1
ATOM 1322 C C . SER A 1 159 ? -2.491 -2.466 15.038 1.00 86.44 159 SER A C 1
ATOM 1324 O O . SER A 1 159 ? -2.232 -3.531 14.483 1.00 86.44 159 SER A O 1
ATOM 1326 N N . GLN A 1 160 ? -3.269 -2.412 16.125 1.00 86.56 160 GLN A N 1
ATOM 1327 C CA . GLN A 1 160 ? -3.852 -3.610 16.740 1.00 86.56 160 GLN A CA 1
ATOM 1328 C C . GLN A 1 160 ? -4.765 -4.371 15.773 1.00 86.56 160 GLN A C 1
ATOM 1330 O O . GLN A 1 160 ? -4.689 -5.594 15.688 1.00 86.56 160 GLN A O 1
ATOM 1335 N N . LYS A 1 161 ? -5.617 -3.667 15.016 1.00 85.19 161 LYS A N 1
ATOM 1336 C CA . LYS A 1 161 ? -6.502 -4.302 14.025 1.00 85.19 161 LYS A CA 1
ATOM 1337 C C . LYS A 1 161 ? -5.728 -4.900 12.852 1.00 85.19 161 LYS A C 1
ATOM 1339 O O . LYS A 1 161 ? -6.101 -5.957 12.349 1.00 85.19 161 LYS A O 1
ATOM 1344 N N . ARG A 1 162 ? -4.629 -4.266 12.444 1.00 84.62 162 ARG A N 1
ATOM 1345 C CA . ARG A 1 162 ? -3.752 -4.770 11.381 1.00 84.62 162 ARG A CA 1
ATOM 1346 C C . ARG A 1 162 ? -2.957 -6.010 11.771 1.00 84.62 162 ARG A C 1
ATOM 1348 O O . ARG A 1 162 ? -2.627 -6.790 10.881 1.00 84.62 162 ARG A O 1
ATOM 1355 N N . GLN A 1 163 ? -2.719 -6.238 13.063 1.00 84.81 163 GLN A N 1
ATOM 1356 C CA . GLN A 1 163 ? -1.930 -7.374 13.543 1.00 84.81 163 GLN A CA 1
ATOM 1357 C C . GLN A 1 163 ? -2.448 -8.724 13.019 1.00 84.81 163 GLN A C 1
ATOM 1359 O O . GLN A 1 163 ? -1.655 -9.614 12.718 1.00 84.81 163 GLN A O 1
ATOM 1364 N N . THR A 1 164 ? -3.766 -8.882 12.852 1.00 85.56 164 THR A N 1
ATOM 1365 C CA . THR A 1 164 ? -4.364 -10.096 12.272 1.00 85.56 164 THR A CA 1
ATOM 1366 C C . THR A 1 164 ? -3.950 -10.305 10.814 1.00 85.56 164 THR A C 1
ATOM 1368 O O . THR A 1 164 ? -3.558 -11.409 10.443 1.00 85.56 164 THR A O 1
ATOM 1371 N N . ILE A 1 165 ? -4.003 -9.252 9.994 1.00 84.94 165 ILE A N 1
ATOM 1372 C CA . ILE A 1 165 ? -3.648 -9.308 8.568 1.00 84.94 165 ILE A CA 1
ATOM 1373 C C . ILE A 1 165 ? -2.137 -9.500 8.405 1.00 84.94 165 ILE A C 1
ATOM 1375 O O . ILE A 1 165 ? -1.695 -10.326 7.610 1.00 84.94 165 ILE A O 1
ATOM 1379 N N . GLU A 1 166 ? -1.336 -8.790 9.198 1.00 85.50 166 GLU A N 1
ATOM 1380 C CA . GLU A 1 166 ? 0.123 -8.928 9.204 1.00 85.50 166 GLU A CA 1
ATOM 1381 C C . GLU A 1 166 ? 0.543 -10.340 9.618 1.00 85.50 166 GLU A C 1
ATOM 1383 O O . GLU A 1 166 ? 1.397 -10.946 8.971 1.00 85.50 166 GLU A O 1
ATOM 1388 N N . ARG A 1 167 ? -0.118 -10.919 10.630 1.00 86.12 167 ARG A N 1
ATOM 1389 C CA . ARG A 1 167 ? 0.085 -12.319 11.020 1.00 86.12 167 ARG A CA 1
ATOM 1390 C C . ARG A 1 167 ? -0.309 -13.285 9.903 1.00 86.12 167 ARG A C 1
ATOM 1392 O O . ARG A 1 167 ? 0.427 -14.239 9.672 1.00 86.12 167 ARG A O 1
ATOM 1399 N N . ALA A 1 168 ? -1.420 -13.049 9.205 1.00 87.75 168 ALA A N 1
ATOM 1400 C CA . ALA A 1 168 ? -1.843 -13.890 8.085 1.00 87.75 168 ALA A CA 1
ATOM 1401 C C . ALA A 1 168 ? -0.822 -13.864 6.933 1.00 87.75 168 ALA A C 1
ATOM 1403 O O . ALA A 1 168 ? -0.437 -14.916 6.425 1.00 87.75 168 ALA A O 1
ATOM 1404 N N . PHE A 1 169 ? -0.310 -12.684 6.565 1.00 86.25 169 PHE A N 1
ATOM 1405 C CA . PHE A 1 169 ? 0.740 -12.576 5.550 1.00 86.25 169 PHE A CA 1
ATOM 1406 C C . PHE A 1 169 ? 2.064 -13.188 6.000 1.00 86.25 169 PHE A C 1
ATOM 1408 O O . PHE A 1 169 ? 2.723 -13.839 5.189 1.00 86.25 169 PHE A O 1
ATOM 1415 N N . ALA A 1 170 ? 2.445 -13.024 7.270 1.00 86.31 170 ALA A N 1
ATOM 1416 C CA . ALA A 1 170 ? 3.621 -13.687 7.820 1.00 86.31 170 ALA A CA 1
ATOM 1417 C C . ALA A 1 170 ? 3.468 -15.212 7.720 1.00 86.31 170 ALA A C 1
ATOM 1419 O O . ALA A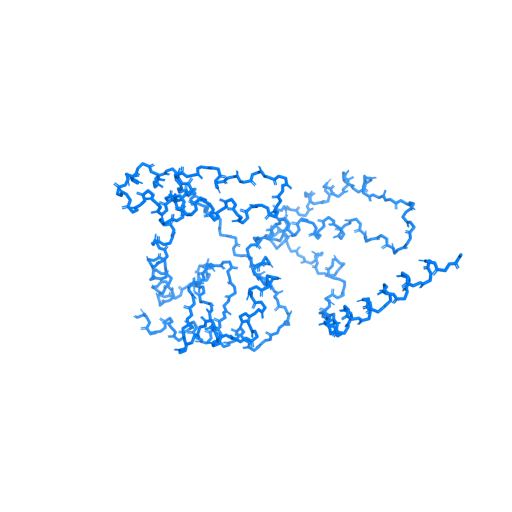 1 170 ? 4.333 -15.879 7.170 1.00 86.31 170 ALA A O 1
ATOM 1420 N N . LEU A 1 171 ? 2.334 -15.775 8.132 1.00 89.00 171 LEU A N 1
ATOM 1421 C CA . LEU A 1 171 ? 2.072 -17.209 7.996 1.00 89.00 171 LEU A CA 1
ATOM 1422 C C . LEU A 1 171 ? 2.156 -17.696 6.547 1.00 89.00 171 LEU A C 1
ATOM 1424 O O . LEU A 1 171 ? 2.806 -18.704 6.266 1.00 89.00 171 LEU A O 1
ATOM 1428 N N . LEU A 1 172 ? 1.544 -16.961 5.619 1.00 87.38 172 LEU A N 1
ATOM 1429 C CA . LEU A 1 172 ? 1.556 -17.296 4.201 1.00 87.38 172 LEU A CA 1
ATOM 1430 C C . LEU A 1 172 ? 2.982 -17.271 3.619 1.00 87.38 172 LEU A C 1
ATOM 1432 O O . LEU A 1 172 ? 3.393 -18.223 2.955 1.00 87.38 172 LEU A O 1
ATOM 1436 N N . LYS A 1 173 ? 3.754 -16.210 3.894 1.00 84.81 173 LYS A N 1
ATOM 1437 C CA . LYS A 1 173 ? 5.149 -16.051 3.437 1.00 84.81 173 LYS A CA 1
ATOM 1438 C C . LYS A 1 173 ? 6.114 -17.012 4.132 1.00 84.81 173 LYS A C 1
ATOM 1440 O O . LYS A 1 173 ? 7.115 -17.399 3.534 1.00 84.81 173 LYS A O 1
ATOM 1445 N N . GLY A 1 174 ? 5.847 -17.368 5.386 1.00 86.25 174 GLY A N 1
ATOM 1446 C CA . GLY A 1 174 ? 6.606 -18.362 6.140 1.00 86.25 174 GLY A CA 1
ATOM 1447 C C . GLY A 1 174 ? 6.427 -19.748 5.537 1.00 86.25 174 GLY A C 1
ATOM 1448 O O . GLY A 1 174 ? 7.406 -20.376 5.143 1.00 86.25 174 GLY A O 1
ATOM 1449 N N . ARG A 1 175 ? 5.169 -20.167 5.344 1.00 87.62 175 ARG A N 1
ATOM 1450 C CA . ARG A 1 175 ? 4.828 -21.460 4.736 1.00 87.62 175 ARG A CA 1
ATOM 1451 C C . ARG A 1 175 ? 5.312 -21.559 3.287 1.00 87.62 175 ARG A C 1
ATOM 1453 O O . ARG A 1 175 ? 5.936 -22.545 2.906 1.00 87.62 175 ARG A O 1
ATOM 1460 N N . PHE A 1 176 ? 5.078 -20.526 2.477 1.00 88.06 176 PHE A N 1
ATOM 1461 C CA . PHE A 1 176 ? 5.516 -20.471 1.081 1.00 88.06 176 PHE A CA 1
ATOM 1462 C C . PHE A 1 176 ? 6.616 -19.429 0.898 1.00 88.06 176 PHE A C 1
ATOM 1464 O O . PHE A 1 176 ? 6.393 -18.345 0.359 1.00 88.06 176 PHE A O 1
ATOM 1471 N N . ARG A 1 177 ? 7.844 -19.787 1.297 1.00 86.31 177 ARG A N 1
ATOM 1472 C CA . ARG A 1 177 ? 9.024 -18.898 1.284 1.00 86.31 177 ARG A CA 1
ATOM 1473 C C . ARG A 1 177 ? 9.297 -18.222 -0.061 1.00 86.31 177 ARG A C 1
ATOM 1475 O O . ARG A 1 177 ? 9.869 -17.135 -0.084 1.00 86.31 177 ARG A O 1
ATOM 1482 N N . ARG A 1 178 ? 8.860 -18.815 -1.180 1.00 84.12 178 ARG A N 1
ATOM 1483 C CA . ARG A 1 178 ? 8.986 -18.201 -2.512 1.00 84.12 178 ARG A CA 1
ATOM 1484 C C . ARG A 1 178 ? 8.222 -16.874 -2.627 1.00 84.12 178 ARG A C 1
ATOM 1486 O O . ARG A 1 178 ? 8.636 -16.022 -3.397 1.00 84.12 178 ARG A O 1
ATOM 1493 N N . LEU A 1 179 ? 7.187 -16.644 -1.815 1.00 83.44 179 LEU A N 1
ATOM 1494 C CA . LEU A 1 179 ? 6.458 -15.370 -1.764 1.00 83.44 179 LEU A CA 1
ATOM 1495 C C . LEU A 1 179 ? 7.268 -14.213 -1.160 1.00 83.44 179 LEU A C 1
ATOM 1497 O O . LEU A 1 179 ? 6.894 -13.061 -1.349 1.00 83.44 179 LEU A O 1
ATOM 1501 N N . LYS A 1 180 ? 8.372 -14.493 -0.452 1.00 81.62 180 LYS A N 1
ATOM 1502 C CA . LYS A 1 180 ? 9.292 -13.446 0.025 1.00 81.62 180 LYS A CA 1
ATOM 1503 C C . LYS A 1 180 ? 10.103 -12.833 -1.114 1.00 81.62 180 LYS A C 1
ATOM 1505 O O . LYS A 1 180 ? 10.515 -11.685 -1.024 1.00 81.62 180 LYS A O 1
ATOM 1510 N N . PHE A 1 181 ? 10.349 -13.611 -2.169 1.00 81.44 181 PHE A N 1
ATOM 1511 C CA . PHE A 1 181 ? 11.090 -13.168 -3.341 1.00 81.44 181 PHE A CA 1
ATOM 1512 C C . PHE A 1 181 ? 10.600 -13.902 -4.592 1.00 81.44 181 PHE A C 1
ATOM 1514 O O . PHE A 1 181 ? 11.002 -15.033 -4.887 1.00 81.44 181 PHE A O 1
ATOM 1521 N N . LEU A 1 182 ? 9.705 -13.236 -5.323 1.00 77.44 182 LEU A N 1
ATOM 1522 C CA . LEU A 1 182 ? 9.094 -13.738 -6.550 1.00 77.44 182 LEU A CA 1
ATOM 1523 C C . LEU A 1 182 ? 9.879 -13.272 -7.774 1.00 77.44 182 LEU A C 1
ATOM 1525 O O . LEU A 1 182 ? 9.423 -12.433 -8.544 1.00 77.44 182 LEU A O 1
ATOM 1529 N N . ASP A 1 183 ? 11.065 -13.843 -7.954 1.00 80.94 183 ASP A N 1
ATOM 1530 C CA . ASP A 1 183 ? 11.826 -13.674 -9.191 1.00 80.94 183 ASP A CA 1
ATOM 1531 C C . ASP A 1 183 ? 11.256 -14.598 -10.272 1.00 80.94 183 ASP A C 1
ATOM 1533 O O . ASP A 1 183 ? 11.482 -15.815 -10.266 1.00 80.94 183 ASP A O 1
ATOM 1537 N N . MET A 1 184 ? 10.401 -14.022 -11.119 1.00 79.81 184 MET A N 1
ATOM 1538 C CA . MET A 1 184 ? 9.713 -14.687 -12.221 1.00 79.81 184 MET A CA 1
ATOM 1539 C C . MET A 1 184 ? 9.748 -13.791 -13.459 1.00 79.81 184 MET A C 1
ATOM 1541 O O . MET A 1 184 ? 9.345 -12.632 -13.409 1.00 79.81 184 MET A O 1
ATOM 1545 N N . SER A 1 185 ? 10.150 -14.350 -14.600 1.00 81.56 185 SER A N 1
ATOM 1546 C CA . SER A 1 185 ? 10.177 -13.631 -15.881 1.00 81.56 185 SER A CA 1
ATOM 1547 C C . SER A 1 185 ? 8.779 -13.356 -16.454 1.00 81.56 185 SER A C 1
ATOM 1549 O O . SER A 1 185 ? 8.568 -12.361 -17.146 1.00 81.56 185 SER A O 1
ATOM 1551 N N . ARG A 1 186 ? 7.802 -14.224 -16.157 1.00 82.56 186 ARG A N 1
ATOM 1552 C CA . ARG A 1 186 ? 6.393 -14.088 -16.560 1.00 82.56 186 ARG A CA 1
ATOM 1553 C C . ARG A 1 186 ? 5.587 -13.352 -15.491 1.00 82.56 186 ARG A C 1
ATOM 1555 O O . ARG A 1 186 ? 4.975 -13.976 -14.624 1.00 82.56 186 ARG A O 1
ATOM 1562 N N . LEU A 1 187 ? 5.581 -12.021 -15.567 1.00 82.88 187 LEU A N 1
ATOM 1563 C CA . LEU A 1 187 ? 4.883 -11.156 -14.605 1.00 82.88 187 LEU A CA 1
ATOM 1564 C C . LEU A 1 187 ? 3.363 -11.389 -14.559 1.00 82.88 187 LEU A C 1
ATOM 1566 O O . LEU A 1 187 ? 2.741 -11.237 -13.514 1.00 82.88 187 LEU A O 1
ATOM 1570 N N . ASP A 1 188 ? 2.764 -11.795 -15.673 1.00 85.69 188 ASP A N 1
ATOM 1571 C CA . ASP A 1 188 ? 1.339 -12.113 -15.786 1.00 85.69 188 ASP A CA 1
ATOM 1572 C C . ASP A 1 188 ? 0.931 -13.386 -15.023 1.00 85.69 188 ASP A C 1
ATOM 1574 O O . ASP A 1 188 ? -0.238 -13.546 -14.679 1.00 85.69 188 ASP A O 1
ATOM 1578 N N . LEU A 1 189 ? 1.888 -14.270 -14.712 1.00 85.81 189 LEU A N 1
ATOM 1579 C CA . LEU A 1 189 ? 1.648 -15.481 -13.924 1.00 85.81 189 LEU A CA 1
ATOM 1580 C C . LEU A 1 189 ? 1.781 -15.252 -12.416 1.00 85.81 189 LEU A C 1
ATOM 1582 O O . LEU A 1 189 ? 1.296 -16.067 -11.630 1.00 85.81 189 LEU A O 1
ATOM 1586 N N . ILE A 1 190 ? 2.394 -14.140 -11.998 1.00 86.62 190 ILE A N 1
ATOM 1587 C CA . ILE A 1 190 ? 2.604 -13.812 -10.582 1.00 86.62 190 ILE A CA 1
ATOM 1588 C C . ILE A 1 190 ? 1.283 -13.805 -9.791 1.00 86.62 190 ILE A C 1
ATOM 1590 O O . ILE A 1 190 ? 1.240 -14.446 -8.738 1.00 86.62 190 ILE A O 1
ATOM 1594 N N . PRO A 1 191 ? 0.181 -13.179 -10.261 1.00 86.75 191 PRO A N 1
ATOM 1595 C CA . PRO A 1 191 ? -1.087 -13.210 -9.534 1.00 86.75 191 PRO A CA 1
ATOM 1596 C C . PRO A 1 191 ? -1.621 -14.631 -9.335 1.00 86.75 191 PRO A C 1
ATOM 1598 O O . PRO A 1 191 ? -2.064 -14.968 -8.241 1.00 86.75 191 PRO A O 1
ATOM 1601 N N . PHE A 1 192 ? -1.532 -15.488 -10.358 1.00 86.19 192 PHE A N 1
ATOM 1602 C CA . PHE A 1 192 ? -1.972 -16.883 -10.266 1.00 86.19 192 PHE A CA 1
ATOM 1603 C C . PHE A 1 192 ? -1.111 -17.693 -9.295 1.00 86.19 192 PHE A C 1
ATOM 1605 O O . PHE A 1 192 ? -1.643 -18.502 -8.540 1.00 86.19 192 PHE A O 1
ATOM 1612 N N . PHE A 1 193 ? 0.199 -17.439 -9.260 1.00 87.31 193 PHE A N 1
ATOM 1613 C CA . PHE A 1 193 ? 1.108 -18.065 -8.302 1.00 87.31 193 PHE A CA 1
ATOM 1614 C C . PHE A 1 193 ? 0.771 -17.670 -6.856 1.00 87.31 193 PHE A C 1
ATOM 1616 O O . PHE A 1 193 ? 0.686 -18.528 -5.977 1.00 87.31 193 PHE A O 1
ATOM 1623 N N . ILE A 1 194 ? 0.518 -16.379 -6.614 1.00 85.44 194 ILE A N 1
ATOM 1624 C CA . ILE A 1 194 ? 0.091 -15.873 -5.302 1.00 85.44 194 ILE A CA 1
ATOM 1625 C C . ILE A 1 194 ? -1.255 -16.496 -4.905 1.00 85.44 194 ILE A C 1
ATOM 1627 O O . ILE A 1 194 ? -1.398 -16.976 -3.782 1.00 85.44 194 ILE A O 1
ATOM 1631 N N . LEU A 1 195 ? -2.224 -16.546 -5.825 1.00 88.88 195 LEU A N 1
ATOM 1632 C CA . LEU A 1 195 ? -3.531 -17.165 -5.585 1.00 88.88 195 LEU A CA 1
ATOM 1633 C C . LEU A 1 195 ? -3.408 -18.654 -5.250 1.00 88.88 195 LEU A C 1
ATOM 1635 O O . LEU A 1 195 ? -4.033 -19.109 -4.296 1.00 88.88 195 LEU A O 1
ATOM 1639 N N . ALA A 1 196 ? -2.579 -19.401 -5.982 1.00 85.25 196 ALA A N 1
ATOM 1640 C CA . ALA A 1 196 ? -2.323 -20.808 -5.697 1.00 85.25 196 ALA A CA 1
ATOM 1641 C C . ALA A 1 196 ? -1.737 -20.997 -4.290 1.00 85.25 196 ALA A C 1
ATOM 1643 O O . ALA A 1 196 ? -2.203 -21.859 -3.546 1.00 85.25 196 ALA A O 1
ATOM 1644 N N . ALA A 1 197 ? -0.785 -20.151 -3.882 1.00 84.94 197 ALA A N 1
ATOM 1645 C CA . ALA A 1 197 ? -0.238 -20.183 -2.529 1.00 84.94 197 ALA A CA 1
ATOM 1646 C C . ALA A 1 197 ? -1.305 -19.874 -1.462 1.00 84.94 197 ALA A C 1
ATOM 1648 O O . ALA A 1 197 ? -1.359 -20.565 -0.447 1.00 84.94 197 ALA A O 1
ATOM 1649 N N . CYS A 1 198 ? -2.195 -18.902 -1.696 1.00 86.25 198 CYS A N 1
ATOM 1650 C CA . CYS A 1 198 ? -3.324 -18.623 -0.801 1.00 86.25 198 CYS A CA 1
ATOM 1651 C C . CYS A 1 198 ? -4.281 -19.820 -0.682 1.00 86.25 198 CYS A C 1
ATOM 1653 O O . CYS A 1 198 ? -4.686 -20.176 0.423 1.00 86.25 198 CYS A O 1
ATOM 1655 N N . VAL A 1 199 ? -4.633 -20.461 -1.802 1.00 87.81 199 VAL A N 1
ATOM 1656 C CA . VAL A 1 199 ? -5.519 -21.637 -1.814 1.00 87.81 199 VAL A CA 1
ATOM 1657 C C . VAL A 1 199 ? -4.887 -22.791 -1.041 1.00 87.81 199 VAL A C 1
ATOM 1659 O O . VAL A 1 199 ? -5.523 -23.343 -0.147 1.00 87.81 199 VAL A O 1
ATOM 1662 N N . LEU A 1 200 ? -3.623 -23.115 -1.328 1.00 83.62 200 LEU A N 1
ATOM 1663 C CA . LEU A 1 200 ? -2.896 -24.165 -0.615 1.00 83.62 200 LEU A CA 1
ATOM 1664 C C . LEU A 1 200 ? -2.773 -23.847 0.879 1.00 83.62 200 LEU A C 1
ATOM 1666 O O . LEU A 1 200 ? -3.000 -24.723 1.707 1.00 83.62 200 LEU A O 1
ATOM 1670 N N . HIS A 1 201 ? -2.486 -22.592 1.238 1.00 86.00 201 HIS A N 1
ATOM 1671 C CA . HIS A 1 201 ? -2.427 -22.158 2.634 1.00 86.00 201 HIS A CA 1
ATOM 1672 C C . HIS A 1 201 ? -3.739 -22.439 3.369 1.00 86.00 201 HIS A C 1
ATOM 1674 O O . HIS A 1 201 ? -3.722 -23.032 4.448 1.00 86.00 201 HIS A O 1
ATOM 1680 N N . ASN A 1 202 ? -4.862 -22.058 2.756 1.00 86.62 202 ASN A N 1
ATOM 1681 C CA . ASN A 1 202 ? -6.193 -22.253 3.318 1.00 86.62 202 ASN A CA 1
ATOM 1682 C C . ASN A 1 202 ? -6.540 -23.739 3.478 1.00 86.62 202 ASN A C 1
ATOM 1684 O O . ASN A 1 202 ? -7.137 -24.104 4.487 1.00 86.62 202 ASN A O 1
ATOM 1688 N N . ILE A 1 203 ? -6.124 -24.600 2.542 1.00 83.44 203 ILE A N 1
ATOM 1689 C CA . ILE A 1 203 ? -6.324 -26.054 2.646 1.00 83.44 203 ILE A CA 1
ATOM 1690 C C . ILE A 1 203 ? -5.598 -26.623 3.874 1.00 83.44 203 ILE A C 1
ATOM 1692 O O . ILE A 1 203 ? -6.212 -27.378 4.634 1.00 83.44 203 ILE A O 1
ATOM 1696 N N . CYS A 1 204 ? -4.333 -26.251 4.134 1.00 83.69 204 CYS A N 1
ATOM 1697 C CA . CYS A 1 204 ? -3.673 -26.771 5.339 1.00 83.69 204 CYS A CA 1
ATOM 1698 C C . CYS A 1 204 ? -4.255 -26.164 6.626 1.00 83.69 204 CYS A C 1
ATOM 1700 O O . CYS A 1 204 ? -4.341 -26.867 7.626 1.00 83.69 204 CYS A O 1
ATOM 1702 N N . LEU A 1 205 ? -4.725 -24.906 6.608 1.00 83.69 205 LEU A N 1
ATOM 1703 C CA . LEU A 1 205 ? -5.454 -24.335 7.753 1.00 83.69 205 LEU A CA 1
ATOM 1704 C C . LEU A 1 205 ? -6.741 -25.113 8.060 1.00 83.69 205 LEU A C 1
ATOM 1706 O O . LEU A 1 205 ? -7.000 -25.433 9.215 1.00 83.69 205 LEU A O 1
ATOM 1710 N N . GLN A 1 206 ? -7.529 -25.457 7.036 1.00 85.94 206 GLN A N 1
ATOM 1711 C CA . GLN A 1 206 ? -8.740 -26.273 7.195 1.00 85.94 206 GLN A CA 1
ATOM 1712 C C . GLN A 1 206 ? -8.433 -27.688 7.700 1.00 85.94 206 GLN A C 1
ATOM 1714 O O . GLN A 1 206 ? -9.254 -28.283 8.392 1.00 85.94 206 GLN A O 1
ATOM 1719 N N . SER A 1 207 ? -7.245 -28.204 7.385 1.00 85.00 207 SER A N 1
ATOM 1720 C CA . SER A 1 207 ? -6.756 -29.504 7.857 1.00 85.00 207 SER A CA 1
ATOM 1721 C C . SER A 1 207 ? -6.115 -29.450 9.252 1.00 85.00 207 SER A C 1
ATOM 1723 O O . SER A 1 207 ? -5.615 -30.469 9.718 1.00 85.00 207 SER A O 1
ATOM 1725 N N . ASN A 1 208 ? -6.130 -28.285 9.916 1.00 82.38 208 ASN A N 1
ATOM 1726 C CA . ASN A 1 208 ? -5.527 -28.049 11.231 1.00 82.38 208 ASN A CA 1
ATOM 17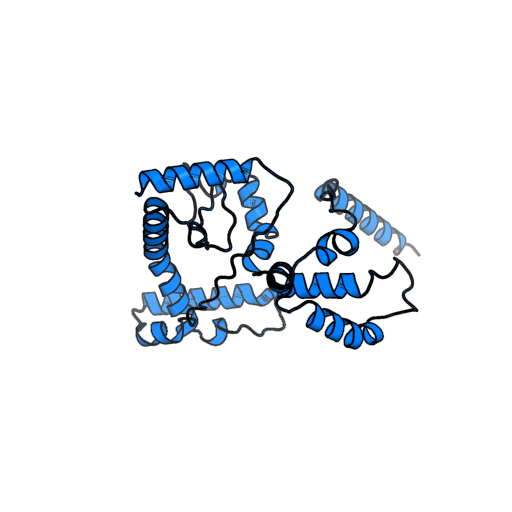27 C C . ASN A 1 208 ? -4.020 -28.388 11.293 1.00 82.38 208 ASN A C 1
ATOM 1729 O O . ASN A 1 208 ? -3.525 -28.859 12.317 1.00 82.38 208 ASN A O 1
ATOM 1733 N N . ASP A 1 209 ? -3.317 -28.162 10.178 1.00 80.56 209 ASP A N 1
ATOM 1734 C CA . ASP A 1 209 ? -1.860 -28.281 10.060 1.00 80.56 209 ASP A CA 1
ATOM 1735 C C . ASP A 1 209 ? -1.157 -27.213 10.909 1.00 80.56 209 ASP A C 1
ATOM 1737 O O . ASP A 1 209 ? -1.659 -26.089 11.028 1.00 80.56 209 ASP A O 1
ATOM 1741 N N . ASP A 1 210 ? 0.006 -27.547 11.467 1.00 75.88 210 ASP A N 1
ATOM 1742 C CA . ASP A 1 210 ? 0.742 -26.652 12.359 1.00 75.88 210 ASP A CA 1
ATOM 1743 C C . ASP A 1 210 ? 1.175 -25.373 11.616 1.00 75.88 210 ASP A C 1
ATOM 1745 O O . ASP A 1 210 ? 1.438 -25.348 10.406 1.00 75.88 210 ASP A O 1
ATOM 1749 N N . VAL A 1 211 ? 1.174 -24.260 12.340 1.00 74.25 211 VAL A N 1
ATOM 1750 C CA . VAL A 1 211 ? 1.459 -22.919 11.831 1.00 74.25 211 VAL A CA 1
ATOM 1751 C C . VAL A 1 211 ? 2.502 -22.180 12.660 1.00 74.25 211 VAL A C 1
ATOM 1753 O O . VAL A 1 211 ? 2.950 -21.114 12.227 1.00 74.25 211 VAL A O 1
ATOM 1756 N N . GLU A 1 212 ? 2.866 -22.685 13.844 1.00 68.38 212 GLU A N 1
ATOM 1757 C CA . GLU A 1 212 ? 3.699 -21.945 14.798 1.00 68.38 212 GLU A CA 1
ATOM 1758 C C . GLU A 1 212 ? 5.096 -21.666 14.232 1.00 68.38 212 GLU A C 1
ATOM 1760 O O . GLU A 1 212 ? 5.557 -20.519 14.277 1.00 68.38 212 GLU A O 1
ATOM 1765 N N . ASP A 1 213 ? 5.688 -22.654 13.559 1.00 72.06 213 ASP A N 1
ATOM 1766 C CA . ASP A 1 213 ? 7.009 -22.550 12.930 1.00 72.06 213 ASP A CA 1
ATOM 1767 C C . ASP A 1 213 ? 7.063 -21.490 11.813 1.00 72.06 213 ASP A C 1
ATOM 1769 O O . ASP A 1 213 ? 8.095 -20.861 11.571 1.00 72.06 213 ASP A O 1
ATOM 1773 N N . PHE A 1 214 ? 5.938 -21.211 11.145 1.00 78.50 214 PHE A N 1
ATOM 1774 C CA . PHE A 1 214 ? 5.913 -20.320 9.980 1.00 78.50 214 PHE A CA 1
ATOM 1775 C C . PHE A 1 214 ? 5.845 -18.832 10.342 1.00 78.50 214 PHE A C 1
ATOM 1777 O O . PHE A 1 214 ? 6.248 -17.987 9.538 1.00 78.50 214 PHE A O 1
ATOM 1784 N N . ILE A 1 215 ? 5.354 -18.474 11.537 1.00 72.44 215 ILE A N 1
ATOM 1785 C CA . ILE A 1 215 ? 5.176 -17.063 11.927 1.00 72.44 215 ILE A CA 1
ATOM 1786 C C . ILE A 1 215 ? 6.524 -16.354 12.014 1.00 72.44 215 ILE A C 1
ATOM 1788 O O . ILE A 1 215 ? 6.672 -15.254 11.480 1.00 72.44 215 ILE A O 1
ATOM 1792 N N . GLY A 1 216 ? 7.490 -16.965 12.705 1.00 73.44 216 GLY A N 1
ATOM 1793 C CA . GLY A 1 216 ? 8.825 -16.392 12.872 1.00 73.44 216 GLY A CA 1
ATOM 1794 C C . GLY A 1 216 ? 9.535 -16.240 11.532 1.00 73.44 216 GLY A C 1
ATOM 1795 O O . GLY A 1 216 ? 10.135 -15.204 11.260 1.00 73.44 216 GLY A O 1
ATOM 1796 N N . GLU A 1 217 ? 9.385 -17.233 10.655 1.00 75.94 217 GLU A N 1
ATOM 1797 C CA . GLU A 1 217 ? 9.998 -17.202 9.337 1.00 75.94 217 GLU A CA 1
ATOM 1798 C C . GLU A 1 217 ? 9.424 -16.108 8.443 1.00 75.94 217 GLU A C 1
ATOM 1800 O O . GLU A 1 217 ? 10.170 -15.493 7.690 1.00 75.94 217 GLU A O 1
ATOM 1805 N N . GLY A 1 218 ? 8.114 -15.881 8.453 1.00 73.69 218 GLY A N 1
ATOM 1806 C CA . GLY A 1 218 ? 7.474 -14.971 7.507 1.00 73.69 218 GLY A CA 1
ATOM 1807 C C . GLY A 1 218 ? 7.481 -13.493 7.881 1.00 73.69 218 GLY A C 1
ATOM 1808 O O . GLY A 1 218 ? 7.075 -12.676 7.054 1.00 73.69 218 GLY A O 1
ATOM 1809 N N . ARG A 1 219 ? 7.911 -13.138 9.097 1.00 75.19 219 ARG A N 1
ATOM 1810 C CA . ARG A 1 219 ? 8.055 -11.735 9.499 1.00 75.19 219 ARG A CA 1
ATOM 1811 C C . ARG A 1 219 ? 9.206 -11.087 8.738 1.00 75.19 219 ARG A C 1
ATOM 1813 O O . ARG A 1 219 ? 10.324 -11.595 8.722 1.00 75.19 219 ARG A O 1
ATOM 1820 N N . GLU A 1 220 ? 8.923 -9.948 8.123 1.00 68.56 220 GLU A N 1
ATOM 1821 C CA . GLU A 1 220 ? 9.963 -9.066 7.603 1.00 68.56 220 GLU A CA 1
ATOM 1822 C C . GLU A 1 220 ? 10.596 -8.313 8.786 1.00 68.56 220 GLU A C 1
ATOM 1824 O O . GLU A 1 220 ? 9.885 -7.999 9.748 1.00 68.56 220 GLU A O 1
ATOM 1829 N N . PRO A 1 221 ? 11.919 -8.061 8.773 1.00 57.34 221 PRO A N 1
ATOM 1830 C CA . PRO A 1 221 ? 12.531 -7.215 9.786 1.00 57.34 221 PRO A CA 1
ATOM 1831 C C . PRO A 1 221 ? 11.823 -5.860 9.783 1.00 57.34 221 PRO A C 1
ATOM 1833 O O . PRO A 1 221 ? 11.562 -5.313 8.713 1.00 57.34 221 PRO A O 1
ATOM 1836 N N . GLU A 1 222 ? 11.502 -5.322 10.963 1.00 49.81 222 GLU A N 1
ATOM 1837 C CA . GLU A 1 222 ? 10.970 -3.964 11.064 1.00 49.81 222 GLU A CA 1
ATOM 1838 C C . GLU A 1 222 ? 11.983 -3.001 10.437 1.00 49.81 222 GLU A C 1
ATOM 1840 O O . GLU A 1 222 ? 13.018 -2.687 11.030 1.00 49.81 222 GLU A O 1
ATOM 1845 N N . GLU A 1 223 ? 11.709 -2.530 9.221 1.00 42.53 223 GLU A N 1
ATOM 1846 C CA . GLU A 1 223 ? 12.440 -1.405 8.668 1.00 42.53 223 GLU A CA 1
ATOM 1847 C C . GLU A 1 223 ? 12.122 -0.189 9.541 1.00 42.53 223 GLU A C 1
ATOM 1849 O O . GLU A 1 223 ? 11.081 0.457 9.409 1.00 42.53 223 GLU A O 1
ATOM 1854 N N . GLN A 1 224 ? 13.042 0.155 10.443 1.00 33.91 224 GLN A N 1
ATOM 1855 C CA . GLN A 1 224 ? 13.100 1.459 11.106 1.00 33.91 224 GLN A CA 1
ATOM 1856 C C . GLN A 1 224 ? 13.516 2.524 10.081 1.00 33.91 224 GLN A C 1
ATOM 1858 O O . GLN A 1 224 ? 14.554 3.173 10.175 1.00 33.91 224 GLN A O 1
ATOM 1863 N N . GLY A 1 225 ? 12.702 2.678 9.044 1.00 36.81 225 GLY A N 1
ATOM 1864 C CA . GLY A 1 225 ? 12.845 3.664 7.997 1.00 36.81 225 GLY A CA 1
ATOM 1865 C C . GLY A 1 225 ? 11.654 4.596 8.059 1.00 36.81 225 GLY A C 1
ATOM 1866 O O . GLY A 1 225 ? 10.641 4.352 7.411 1.00 36.81 225 GLY A O 1
ATOM 1867 N N . ASN A 1 226 ? 11.776 5.694 8.808 1.00 39.47 226 ASN A N 1
ATOM 1868 C CA . ASN A 1 226 ? 10.862 6.824 8.672 1.00 39.47 226 ASN A CA 1
ATOM 1869 C C . ASN A 1 226 ? 11.092 7.440 7.277 1.00 39.47 226 ASN A C 1
ATOM 1871 O O . ASN A 1 226 ? 11.921 8.331 7.073 1.00 39.47 226 ASN A O 1
ATOM 1875 N N . HIS A 1 227 ? 10.471 6.848 6.261 1.00 40.59 227 HIS A N 1
ATOM 1876 C CA . HIS A 1 227 ? 10.490 7.303 4.875 1.00 40.59 227 HIS A CA 1
ATOM 1877 C C . HIS A 1 227 ? 9.133 7.890 4.496 1.00 40.59 227 HIS A C 1
ATOM 1879 O O . HIS A 1 227 ? 8.651 7.713 3.379 1.00 40.59 227 HIS A O 1
ATOM 1885 N N . ASP A 1 228 ? 8.580 8.684 5.413 1.00 41.19 228 ASP A N 1
ATOM 1886 C CA . ASP A 1 228 ? 7.529 9.648 5.130 1.00 41.19 228 ASP A CA 1
ATOM 1887 C C . ASP A 1 228 ? 8.089 10.719 4.179 1.00 41.19 228 ASP A C 1
ATOM 1889 O O . ASP A 1 228 ? 8.641 11.746 4.578 1.00 41.19 228 ASP A O 1
ATOM 1893 N N . ARG A 1 229 ? 8.002 10.448 2.875 1.00 43.03 229 ARG A N 1
ATOM 1894 C CA . ARG A 1 229 ? 8.078 11.495 1.859 1.00 43.03 229 ARG A CA 1
ATOM 1895 C C . ARG A 1 229 ? 6.715 12.163 1.782 1.00 43.03 229 ARG A C 1
ATOM 1897 O O . ARG A 1 229 ? 5.705 11.502 1.526 1.00 43.03 229 ARG A O 1
ATOM 1904 N N . GLU A 1 230 ? 6.702 13.469 1.994 1.00 41.41 230 GLU A N 1
ATOM 1905 C CA . GLU A 1 230 ? 5.637 14.340 1.510 1.00 41.41 230 GLU A CA 1
ATOM 1906 C C . GLU A 1 230 ? 5.593 14.180 -0.013 1.00 41.41 230 GLU A C 1
ATOM 1908 O O . GLU A 1 230 ? 6.568 14.459 -0.710 1.00 41.41 230 GLU A O 1
ATOM 1913 N N . ILE A 1 231 ? 4.501 13.610 -0.516 1.00 42.31 231 ILE A N 1
ATOM 1914 C CA . ILE A 1 231 ? 4.179 13.687 -1.934 1.00 42.31 231 ILE A CA 1
ATOM 1915 C C . ILE A 1 231 ? 3.395 14.990 -2.052 1.00 42.31 231 ILE A C 1
ATOM 1917 O O . ILE A 1 231 ? 2.245 15.050 -1.626 1.00 42.31 231 ILE A O 1
ATOM 1921 N N . GLU A 1 232 ? 4.039 16.042 -2.554 1.00 36.69 232 GLU A N 1
ATOM 1922 C CA . GLU A 1 232 ? 3.327 17.217 -3.056 1.00 36.69 232 GLU A CA 1
ATOM 1923 C C . GLU A 1 232 ? 2.548 16.776 -4.303 1.00 36.69 232 GLU A C 1
ATOM 1925 O O . GLU A 1 232 ? 3.095 16.706 -5.403 1.00 36.69 232 GLU A O 1
ATOM 1930 N N . ASP A 1 233 ? 1.285 16.396 -4.118 1.00 40.66 233 ASP A N 1
ATOM 1931 C CA . ASP A 1 233 ? 0.345 16.162 -5.211 1.00 40.66 233 ASP A CA 1
ATOM 1932 C C . ASP A 1 233 ? -0.494 17.438 -5.389 1.00 40.66 233 ASP A C 1
ATOM 1934 O O . ASP A 1 233 ? -1.420 17.714 -4.628 1.00 40.66 233 ASP A O 1
ATOM 1938 N N . ASN A 1 234 ? -0.138 18.232 -6.402 1.00 43.66 234 ASN A N 1
ATOM 1939 C CA . ASN A 1 234 ? -1.055 19.198 -6.996 1.00 43.66 234 ASN A CA 1
ATOM 1940 C C . ASN A 1 234 ? -2.018 18.445 -7.933 1.00 43.66 234 ASN A C 1
ATOM 1942 O O . ASN A 1 234 ? -1.580 17.607 -8.722 1.00 43.66 234 ASN A O 1
ATOM 1946 N N . ASP A 1 235 ? -3.301 18.805 -7.830 1.00 41.59 235 ASP A N 1
ATOM 1947 C CA . ASP A 1 235 ? -4.453 18.439 -8.675 1.00 41.59 235 ASP A CA 1
ATOM 1948 C C . ASP A 1 235 ? -5.251 17.168 -8.319 1.00 41.59 235 ASP A C 1
ATOM 1950 O O . ASP A 1 235 ? -5.069 16.101 -8.901 1.00 41.59 235 ASP A O 1
ATOM 1954 N N . GLU A 1 236 ? -6.159 17.314 -7.340 1.00 44.56 236 GLU A N 1
ATOM 1955 C CA . GLU A 1 236 ? -7.633 17.119 -7.413 1.00 44.56 236 GLU A CA 1
ATOM 1956 C C . GLU A 1 236 ? -8.193 17.202 -5.968 1.00 44.56 236 GLU A C 1
ATOM 1958 O O . GLU A 1 236 ? -8.204 16.232 -5.216 1.00 44.56 236 GLU A O 1
ATOM 1963 N N . TRP A 1 237 ? -8.586 18.405 -5.531 1.00 47.38 237 TRP A N 1
ATOM 1964 C CA . TRP A 1 237 ? -8.635 18.807 -4.109 1.00 47.38 237 TRP A CA 1
ATOM 1965 C C . TRP A 1 237 ? -9.968 18.603 -3.350 1.00 47.38 237 TRP A C 1
ATOM 1967 O O . TRP A 1 237 ? -10.144 19.196 -2.289 1.00 47.38 237 TRP A O 1
ATOM 1977 N N . GLN A 1 238 ? -10.893 17.752 -3.810 1.00 47.03 238 GLN A N 1
ATOM 1978 C CA . GLN A 1 238 ? -12.164 17.529 -3.084 1.00 47.03 238 GLN A CA 1
ATOM 1979 C C . GLN A 1 238 ? -12.198 16.205 -2.293 1.00 47.03 238 GLN A C 1
ATOM 1981 O O . GLN A 1 238 ? -12.503 16.203 -1.104 1.00 47.03 238 GLN A O 1
ATOM 1986 N N . GLU A 1 239 ? -11.817 15.077 -2.903 1.00 53.78 239 GLU A N 1
ATOM 1987 C CA . GLU A 1 239 ? -11.989 13.743 -2.291 1.00 53.78 239 GLU A CA 1
ATOM 1988 C C . GLU A 1 239 ? -11.003 13.470 -1.134 1.00 53.78 239 GLU A C 1
ATOM 1990 O O . GLU A 1 239 ? -11.342 12.797 -0.156 1.00 53.78 239 GLU A O 1
ATOM 1995 N N . PHE A 1 240 ? -9.799 14.052 -1.196 1.00 59.06 240 PHE A N 1
ATOM 1996 C CA . PHE A 1 240 ? -8.825 14.006 -0.099 1.00 59.06 240 PHE A CA 1
ATOM 1997 C C . PHE A 1 240 ? -9.279 14.819 1.115 1.00 59.06 240 PHE A C 1
ATOM 1999 O O . PHE A 1 240 ? -9.054 14.399 2.248 1.00 59.06 240 PHE A O 1
ATOM 2006 N N . ALA A 1 241 ? -9.942 15.958 0.893 1.00 61.03 241 ALA A N 1
ATOM 2007 C CA . ALA A 1 241 ? -10.467 16.778 1.978 1.00 61.03 241 ALA A CA 1
ATOM 2008 C C . ALA A 1 241 ? -11.556 16.017 2.751 1.00 61.03 241 ALA A C 1
ATOM 2010 O O . ALA A 1 241 ? -11.513 15.962 3.980 1.00 61.03 241 ALA A O 1
ATOM 2011 N N . ASP A 1 242 ? -12.461 15.338 2.044 1.00 76.56 242 ASP A N 1
ATOM 2012 C CA . ASP A 1 242 ? -13.505 14.514 2.662 1.00 76.56 242 ASP A CA 1
ATOM 2013 C C . ASP A 1 242 ? -12.925 13.298 3.404 1.00 76.56 242 ASP A C 1
ATOM 2015 O O . ASP A 1 242 ? -13.383 12.942 4.495 1.00 76.56 242 ASP A O 1
ATOM 2019 N N . GLY A 1 243 ? -11.880 12.672 2.850 1.00 82.19 243 GLY A N 1
ATOM 2020 C CA . GLY A 1 243 ? -11.140 11.599 3.517 1.00 82.19 243 GLY A CA 1
ATOM 2021 C C . GLY A 1 243 ? -10.473 12.059 4.817 1.00 82.19 243 GLY A C 1
ATOM 2022 O O . GLY A 1 243 ? -10.579 11.383 5.842 1.00 82.19 243 GLY A O 1
ATOM 2023 N N . GLU A 1 244 ? -9.820 13.221 4.797 1.00 81.38 244 GLU A N 1
ATOM 2024 C CA . GLU A 1 244 ? -9.193 13.840 5.970 1.00 81.38 244 GLU A CA 1
ATOM 2025 C C . GLU A 1 244 ? -10.226 14.202 7.042 1.00 81.38 244 GLU A C 1
ATOM 2027 O O . GLU A 1 244 ? -10.031 13.889 8.220 1.00 81.38 244 GLU A O 1
ATOM 2032 N N . ILE A 1 245 ? -11.366 14.778 6.645 1.00 83.06 245 ILE A N 1
ATOM 2033 C CA . ILE A 1 245 ? -12.488 15.057 7.550 1.00 83.06 245 ILE A CA 1
ATOM 2034 C C . ILE A 1 245 ? -12.976 13.757 8.199 1.00 83.06 245 ILE A C 1
ATOM 2036 O O . ILE A 1 245 ? -13.086 13.694 9.426 1.00 83.06 245 ILE A O 1
ATOM 2040 N N . LYS A 1 246 ? -13.205 12.698 7.407 1.00 85.81 246 LYS A N 1
ATOM 2041 C CA . LYS A 1 246 ? -13.630 11.390 7.928 1.00 85.81 246 LYS A CA 1
ATOM 2042 C C . LYS A 1 246 ? -12.597 10.811 8.891 1.00 85.81 246 LYS A C 1
ATOM 2044 O O . LYS A 1 246 ? -12.971 10.362 9.971 1.00 85.81 246 LYS A O 1
ATOM 2049 N N . ARG A 1 247 ? -11.305 10.840 8.551 1.00 90.62 247 ARG A N 1
ATOM 2050 C CA . ARG A 1 247 ? -10.237 10.335 9.428 1.00 90.62 247 ARG A CA 1
ATOM 2051 C C . ARG A 1 247 ? -10.162 11.114 10.738 1.00 90.62 247 ARG A C 1
ATOM 2053 O O . ARG A 1 247 ? -10.059 10.494 11.791 1.00 90.62 247 ARG A O 1
ATOM 2060 N N . ASN A 1 248 ? -10.235 12.441 10.691 1.00 86.56 248 ASN A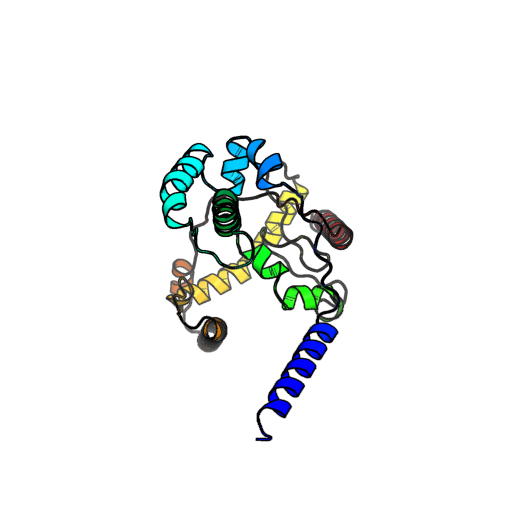 N 1
ATOM 2061 C CA . ASN A 1 248 ? -10.202 13.281 11.888 1.00 86.56 248 ASN A CA 1
ATOM 2062 C C . ASN A 1 248 ? -11.435 13.050 12.770 1.00 86.56 248 ASN A C 1
ATOM 2064 O O . ASN A 1 248 ? -11.297 12.912 13.983 1.00 86.56 248 ASN A O 1
ATOM 2068 N N . TYR A 1 249 ? -12.622 12.915 12.172 1.00 87.88 249 TYR A N 1
ATOM 2069 C CA . TYR A 1 249 ? -13.834 12.522 12.892 1.00 87.88 249 TYR A CA 1
ATOM 2070 C C . TYR A 1 249 ? -13.668 11.158 13.572 1.00 87.88 249 TYR A C 1
ATOM 2072 O O . TYR A 1 249 ? -13.900 11.037 14.772 1.00 87.88 249 TYR A O 1
ATOM 2080 N N . LEU A 1 250 ? -13.196 10.143 12.840 1.00 88.00 250 LEU A N 1
ATOM 2081 C CA . LEU A 1 250 ? -12.929 8.822 13.406 1.00 88.00 250 LEU A CA 1
ATOM 2082 C C . LEU A 1 250 ? -11.907 8.908 14.542 1.00 88.00 250 LEU A C 1
ATOM 2084 O O . LEU A 1 250 ? -12.132 8.322 15.592 1.00 88.00 250 LEU A O 1
ATOM 2088 N N . CYS A 1 251 ? -10.831 9.680 14.377 1.00 88.75 251 CYS A N 1
ATOM 2089 C CA . CYS A 1 251 ? -9.837 9.905 15.423 1.00 88.75 251 CYS A CA 1
ATOM 2090 C C . CYS A 1 251 ? -10.487 10.374 16.724 1.00 88.75 251 CYS A C 1
ATOM 2092 O O . CYS A 1 251 ? -10.161 9.835 17.773 1.00 88.75 251 CYS A O 1
ATOM 2094 N N . LEU A 1 252 ? -11.439 11.306 16.663 1.00 84.19 252 LEU A N 1
ATOM 2095 C CA . LEU A 1 252 ? -12.166 11.785 17.841 1.00 84.19 252 LEU A CA 1
ATOM 2096 C C . LEU A 1 252 ? -13.111 10.728 18.428 1.00 84.19 252 LEU A C 1
ATOM 2098 O O . LEU A 1 252 ? -13.217 10.623 19.643 1.00 84.19 252 LEU A O 1
ATOM 2102 N N . VAL A 1 253 ? -13.780 9.938 17.585 1.00 81.44 253 VAL A N 1
ATOM 2103 C CA . VAL A 1 253 ? -14.771 8.936 18.021 1.00 81.44 253 VAL A CA 1
ATOM 2104 C C . VAL A 1 253 ? -14.126 7.686 18.623 1.00 81.44 253 VAL A C 1
ATOM 2106 O O . VAL A 1 253 ? -14.709 7.075 19.515 1.00 81.44 253 VAL A O 1
ATOM 2109 N N . VAL A 1 254 ? -12.948 7.277 18.136 1.00 77.12 254 VAL A N 1
ATOM 2110 C CA . VAL A 1 254 ? -12.230 6.100 18.664 1.00 77.12 254 VAL A CA 1
ATOM 2111 C C . VAL A 1 254 ? -11.254 6.459 19.805 1.00 77.12 254 VAL A C 1
ATOM 2113 O O . VAL A 1 254 ? -10.695 5.556 20.449 1.00 77.12 254 VAL A O 1
ATOM 2116 N N . SER A 1 255 ? -11.044 7.763 20.051 1.00 55.19 255 SER A N 1
ATOM 2117 C CA . SER A 1 255 ? -10.330 8.300 21.227 1.00 55.19 255 SER A CA 1
ATOM 2118 C C . SER A 1 255 ? -11.149 8.200 22.511 1.00 55.19 255 SER A C 1
ATOM 2120 O O . SER A 1 255 ? -10.601 8.556 23.571 1.00 55.19 255 SER A O 1
#

InterPro domains:
  IPR027806 Harbinger transposase-derived nuclease domain [PF13359] (100-202)
  IPR045249 Putative nuclease HARBI1-like [PTHR22930] (111-224)

Foldseek 3Di:
DPPPPVVVVVVVVVVVVVDVVVDPPPDPDDPPCCLNPPQVPDDQVRNCLQQVDGVVVLVVVCVVCVVVPDDPPDPDDPDDRSSVVSSVVSSCVNDPCVAVCLCPDPVNVVCVVPVCVVANPQEADEDDPSYAQFSRYAYQDQPPPDDDPLSVLVNVVSVVVCVVVLQVQQLLCLVVVCVVPVPDPPPVCVVVVSVVSVVVSVVCVVVVHDRPNRNVRSDDPPPPDSSPDDDPDDDDPDRSVSSVVNNVVVSVVSD

Organism: Solenopsis invicta (NCBI:txid13686)

pLDDT: mean 73.92, std 15.62, range [33.91, 91.75]